Protein AF-A0A6J6EFX1-F1 (afdb_monomer_lite)

pLDDT: mean 88.36, std 8.99, range [57.75, 97.56]

Foldseek 3Di:
DLQQVLVVVVVAFGDPVLLVVLLVQQLVLCPVHDVSNVVSLVVSLVSLVVVCVVSVGDSVLSCLRRNLSSNLSSLLSRQCVLPVQLSVLLVQLLVQLQCQLCVQVVPDPDPCRSLVRSLVSLVVSLVVCQVVVRPPQYHCNSVVLSVLLSVQQVVQLVSLCVSHPHNVSSDPVSVVCSSSSGNRNVSSVVSVVVVVVVD

Sequence (199 aa):
MQTVRAWSDTGRRAAPVLGGVAAAVVPIMAIAGPIGFGVGVLVAVALLIFGAGMLRSNVVVGLRAAILPAIAAGSVVLIGRTDMGALVVLLVLVSAYEVGDYLMGSEANSLFEGPLSGIAAVLVVTFALAVYQFGPFESRAGWVFGGLVAVLAPLGAPLASALAPSAASAGPALRRLDVWFVVAPLWGLMLGNYLSQFG

Radius of gyration: 17.92 Å; chains: 1; bounding box: 38×47×45 Å

Organism: NCBI:txid449393

Secondary structure (DSSP, 8-state):
-HHHHHHHHTT----HHHHHHHHHHHHHHTTT-HHHHHHHHHHHHHHHHHHHHHTT--HHHHHHHHHHHHHHHHHHHHHHHH-HHHHHHHHHHHHHHHHHHHHHHTS-SSTTHHHHHHHHHHHHHHHHHHHHT-TT--TTHHHHHHHHHHHHGGGHHHHHHHHSSSTTT--TTGGGTHHHHHHHHHHHHHHHHHHTT--

Structure (mmCIF, N/CA/C/O backbone):
data_AF-A0A6J6EFX1-F1
#
_entry.id   AF-A0A6J6EFX1-F1
#
loop_
_atom_site.group_PDB
_atom_site.id
_atom_site.type_symbol
_atom_site.label_atom_id
_atom_site.label_alt_id
_atom_site.label_comp_id
_atom_site.label_asym_id
_atom_site.label_entity_id
_atom_site.label_seq_id
_atom_site.pdbx_PDB_ins_code
_atom_site.Cartn_x
_atom_site.Cartn_y
_atom_site.Cartn_z
_atom_site.occupancy
_atom_site.B_iso_or_equiv
_atom_site.auth_seq_id
_atom_site.auth_comp_id
_atom_site.auth_asym_id
_atom_site.auth_atom_id
_atom_site.pdbx_PDB_model_num
ATOM 1 N N . MET A 1 1 ? 3.815 -3.673 -16.576 1.00 66.06 1 MET A N 1
ATOM 2 C CA . MET A 1 1 ? 3.862 -2.654 -15.503 1.00 66.06 1 MET A CA 1
ATOM 3 C C . MET A 1 1 ? 4.326 -1.309 -16.068 1.00 66.06 1 MET A C 1
ATOM 5 O O . MET A 1 1 ? 5.243 -1.324 -16.882 1.00 66.06 1 MET A O 1
ATOM 9 N N . GLN A 1 2 ? 3.698 -0.178 -15.706 1.00 74.44 2 GLN A N 1
ATOM 10 C CA . GLN A 1 2 ? 4.023 1.146 -16.284 1.00 74.44 2 GLN A CA 1
ATOM 11 C C . GLN A 1 2 ? 5.399 1.676 -15.839 1.00 74.44 2 GLN A C 1
ATOM 13 O O . GLN A 1 2 ? 6.183 2.094 -16.682 1.00 74.44 2 GLN A O 1
ATOM 18 N N . THR A 1 3 ? 5.733 1.562 -14.550 1.00 71.06 3 THR A N 1
ATOM 19 C CA . THR A 1 3 ? 7.042 1.946 -13.977 1.00 71.06 3 THR A CA 1
ATOM 20 C C . THR A 1 3 ? 8.221 1.306 -14.712 1.00 71.06 3 THR A C 1
ATOM 22 O O . THR A 1 3 ? 9.184 1.973 -15.074 1.00 71.06 3 THR A O 1
ATOM 25 N N . VAL A 1 4 ? 8.120 0.006 -14.998 1.00 71.81 4 VAL A N 1
ATOM 26 C CA . VAL A 1 4 ? 9.150 -0.758 -15.719 1.00 71.81 4 VAL A CA 1
ATOM 27 C C . VAL A 1 4 ? 9.284 -0.308 -17.183 1.00 71.81 4 VAL A C 1
ATOM 29 O O . VAL A 1 4 ? 10.385 -0.363 -17.725 1.00 71.81 4 VAL A O 1
ATOM 32 N N . ARG A 1 5 ? 8.198 0.162 -17.823 1.00 75.06 5 ARG A N 1
ATOM 33 C CA . ARG A 1 5 ? 8.256 0.747 -19.179 1.00 75.06 5 ARG A CA 1
ATOM 34 C C . ARG A 1 5 ? 8.989 2.087 -19.170 1.00 75.06 5 ARG A C 1
ATOM 36 O O . ARG A 1 5 ? 9.951 2.214 -19.909 1.00 75.06 5 ARG A O 1
ATOM 43 N N . ALA A 1 6 ? 8.656 2.988 -18.244 1.00 78.44 6 ALA A N 1
ATOM 44 C CA . ALA A 1 6 ? 9.342 4.276 -18.107 1.00 78.44 6 ALA A CA 1
ATOM 45 C C . ALA A 1 6 ? 10.871 4.126 -17.944 1.00 78.44 6 ALA A C 1
ATOM 47 O O . ALA A 1 6 ? 11.643 4.875 -18.537 1.00 78.44 6 ALA A O 1
ATOM 48 N N . TRP A 1 7 ? 11.337 3.116 -17.198 1.00 77.44 7 TRP A N 1
ATOM 49 C CA . TRP A 1 7 ? 12.769 2.787 -17.136 1.00 77.44 7 TRP A CA 1
ATOM 50 C C . TRP A 1 7 ? 13.326 2.199 -18.443 1.00 77.44 7 TRP A C 1
ATOM 52 O O . TRP A 1 7 ? 14.476 2.484 -18.781 1.00 77.44 7 TRP A O 1
ATOM 62 N N . SER A 1 8 ? 12.537 1.419 -19.187 1.00 74.81 8 SER A N 1
ATOM 63 C CA . SER A 1 8 ? 12.907 0.934 -20.524 1.00 74.81 8 SER A CA 1
ATOM 64 C C . SER A 1 8 ? 13.131 2.075 -21.516 1.00 74.81 8 SER A C 1
ATOM 66 O O . SER A 1 8 ? 14.090 2.035 -22.285 1.00 74.81 8 SER A O 1
ATOM 68 N N . ASP A 1 9 ? 12.295 3.109 -21.450 1.00 79.94 9 ASP A N 1
ATOM 69 C CA . ASP A 1 9 ? 12.347 4.270 -22.343 1.00 79.94 9 ASP A CA 1
ATOM 70 C C . ASP A 1 9 ? 13.611 5.126 -22.097 1.00 79.94 9 ASP A C 1
ATOM 72 O O . ASP A 1 9 ? 14.108 5.787 -23.004 1.00 79.94 9 ASP A O 1
ATOM 76 N N . THR A 1 10 ? 14.227 5.021 -20.908 1.00 78.69 10 THR A N 1
ATOM 77 C CA . THR A 1 10 ? 15.566 5.584 -20.609 1.00 78.69 10 THR A CA 1
ATOM 78 C C . THR A 1 10 ? 16.746 4.733 -21.113 1.00 78.69 10 THR A C 1
ATOM 80 O O . THR A 1 10 ? 17.886 4.928 -20.692 1.00 78.69 10 THR A O 1
ATOM 83 N N . GLY A 1 11 ? 16.497 3.744 -21.979 1.00 75.44 11 GLY A N 1
ATOM 84 C CA . GLY A 1 11 ? 17.524 2.875 -22.566 1.00 75.44 11 GLY A CA 1
ATOM 85 C C . GLY A 1 11 ? 18.010 1.732 -21.663 1.00 75.44 11 GLY A C 1
ATOM 86 O O . GLY A 1 11 ? 18.898 0.970 -22.054 1.00 75.44 11 GLY A O 1
ATOM 87 N N . ARG A 1 12 ? 17.441 1.555 -20.461 1.00 79.06 12 ARG A N 1
ATOM 88 C CA . ARG A 1 12 ? 17.769 0.408 -19.597 1.00 79.06 12 ARG A CA 1
ATOM 89 C C . ARG A 1 12 ? 16.981 -0.821 -20.033 1.00 79.06 12 ARG A C 1
ATOM 91 O O . ARG A 1 12 ? 15.760 -0.786 -20.068 1.00 79.06 12 ARG A O 1
ATOM 98 N N . ARG A 1 13 ? 17.648 -1.957 -20.262 1.00 76.75 13 ARG A N 1
ATOM 99 C CA . ARG A 1 13 ? 16.947 -3.230 -20.516 1.00 76.75 13 ARG A CA 1
ATOM 100 C C . ARG A 1 13 ? 16.057 -3.583 -19.326 1.00 76.75 13 ARG A C 1
ATOM 102 O O . ARG A 1 13 ? 16.569 -3.863 -18.245 1.00 76.75 13 ARG A O 1
ATOM 109 N N . ALA A 1 14 ? 14.748 -3.581 -19.529 1.00 75.94 14 ALA A N 1
ATOM 110 C CA . ALA A 1 14 ? 13.756 -3.878 -18.508 1.00 75.94 14 ALA A CA 1
ATOM 111 C C . ALA A 1 14 ? 12.672 -4.786 -19.104 1.00 75.94 14 ALA A C 1
ATOM 113 O O . ALA A 1 14 ? 12.340 -4.653 -20.279 1.00 75.94 14 ALA A O 1
ATOM 114 N N . ALA A 1 15 ? 12.117 -5.707 -18.313 1.00 84.12 15 ALA A N 1
ATOM 115 C CA . ALA A 1 15 ? 11.078 -6.645 -18.748 1.00 84.12 15 ALA A CA 1
ATOM 116 C C . ALA A 1 15 ? 9.717 -6.302 -18.095 1.00 84.12 15 ALA A C 1
ATOM 118 O O . ALA A 1 15 ? 9.442 -6.751 -16.977 1.00 84.12 15 ALA A O 1
ATOM 119 N N . PRO A 1 16 ? 8.823 -5.528 -18.754 1.00 83.12 16 PRO A N 1
ATOM 120 C CA . PRO A 1 16 ? 7.598 -5.021 -18.123 1.00 83.12 16 PRO A CA 1
ATOM 121 C C . PRO A 1 16 ? 6.555 -6.085 -17.784 1.00 83.12 16 PRO A C 1
ATOM 123 O O . PRO A 1 16 ? 5.652 -5.801 -16.990 1.00 83.12 16 PRO A O 1
ATOM 126 N N . VAL A 1 17 ? 6.658 -7.266 -18.404 1.00 87.38 17 VAL A N 1
ATOM 127 C CA . VAL A 1 17 ? 5.845 -8.451 -18.097 1.00 87.38 17 VAL A CA 1
ATOM 128 C C . VAL A 1 17 ? 6.347 -9.102 -16.812 1.00 87.38 17 VAL A C 1
ATOM 130 O O . VAL A 1 17 ? 5.558 -9.254 -15.888 1.00 87.38 17 VAL A O 1
ATOM 133 N N . LEU A 1 18 ? 7.655 -9.374 -16.697 1.00 88.38 18 LEU A N 1
ATOM 134 C CA . LEU A 1 18 ? 8.257 -9.960 -15.493 1.00 88.38 18 LEU A CA 1
ATOM 135 C C . LEU A 1 18 ? 7.963 -9.121 -14.242 1.00 88.38 18 LEU A C 1
ATOM 137 O O . LEU A 1 18 ? 7.518 -9.661 -13.235 1.00 88.38 18 LEU A O 1
ATOM 141 N N . GLY A 1 19 ? 8.132 -7.796 -14.327 1.00 86.81 19 GLY A N 1
ATOM 142 C CA . GLY A 1 19 ? 7.784 -6.895 -13.223 1.00 86.81 19 GLY A CA 1
ATOM 143 C C . GLY A 1 19 ? 6.290 -6.888 -12.883 1.00 86.81 19 GLY A C 1
ATOM 144 O O . GLY A 1 19 ? 5.933 -6.766 -11.719 1.00 86.81 19 GLY A O 1
ATOM 145 N N . GLY A 1 20 ? 5.411 -7.078 -13.875 1.00 87.38 20 GLY A N 1
ATOM 146 C CA . GLY A 1 20 ? 3.970 -7.223 -13.644 1.00 87.38 20 GLY A CA 1
ATOM 147 C C . GLY A 1 20 ? 3.606 -8.539 -12.954 1.00 87.38 20 GLY A C 1
ATOM 148 O O . GLY A 1 20 ? 2.825 -8.526 -12.010 1.00 87.38 20 GLY A O 1
ATOM 149 N N . VAL A 1 21 ? 4.205 -9.656 -13.380 1.00 91.56 21 VAL A N 1
ATOM 150 C CA . VAL A 1 21 ? 4.009 -10.976 -12.758 1.00 91.56 21 VAL A CA 1
ATOM 151 C C . VAL A 1 21 ? 4.524 -10.970 -11.319 1.00 91.56 21 VAL A C 1
ATOM 153 O O . VAL A 1 21 ? 3.783 -11.334 -10.412 1.00 91.56 21 VAL A O 1
ATOM 156 N N . ALA A 1 22 ? 5.745 -10.482 -11.085 1.00 90.69 22 ALA A N 1
ATOM 157 C CA . ALA A 1 22 ? 6.305 -10.366 -9.741 1.00 90.69 22 ALA A CA 1
ATOM 158 C C . ALA A 1 22 ? 5.444 -9.474 -8.828 1.00 90.69 22 ALA A C 1
ATOM 160 O O . ALA A 1 22 ? 5.212 -9.828 -7.674 1.00 90.69 22 ALA A O 1
ATOM 161 N N . ALA A 1 23 ? 4.908 -8.363 -9.351 1.00 90.88 23 ALA A N 1
ATOM 162 C CA . ALA A 1 23 ? 4.009 -7.498 -8.592 1.00 90.88 23 ALA A CA 1
ATOM 163 C C . ALA A 1 23 ? 2.647 -8.141 -8.273 1.00 90.88 23 ALA A C 1
ATOM 165 O O . ALA A 1 23 ? 2.081 -7.852 -7.224 1.00 90.88 23 ALA A O 1
ATOM 166 N N . ALA A 1 24 ? 2.132 -9.019 -9.140 1.00 92.88 24 ALA A N 1
ATOM 167 C CA . ALA A 1 24 ? 0.857 -9.710 -8.939 1.00 92.88 24 ALA A CA 1
ATOM 168 C C . ALA A 1 24 ? 0.953 -10.920 -7.991 1.00 92.88 24 ALA A C 1
ATOM 170 O O . ALA A 1 24 ? -0.015 -11.229 -7.299 1.00 92.88 24 ALA A O 1
ATOM 171 N N . VAL A 1 25 ? 2.106 -11.596 -7.920 1.00 96.00 25 VAL A N 1
ATOM 172 C CA . VAL A 1 25 ? 2.292 -12.769 -7.044 1.00 96.00 25 VAL A CA 1
ATOM 173 C C . VAL A 1 25 ? 2.081 -12.424 -5.569 1.00 96.00 25 VAL A C 1
ATOM 175 O O . VAL A 1 25 ? 1.455 -13.206 -4.861 1.00 96.00 25 VAL A O 1
ATOM 178 N N . VAL A 1 26 ? 2.543 -11.261 -5.099 1.00 96.56 26 VAL A N 1
ATOM 179 C CA . VAL A 1 26 ? 2.426 -10.875 -3.679 1.00 96.56 26 VAL A CA 1
ATOM 180 C C . VAL A 1 26 ? 0.965 -10.757 -3.206 1.00 96.56 26 VAL A C 1
ATOM 182 O O . VAL A 1 26 ? 0.629 -11.449 -2.249 1.00 96.56 26 VAL A O 1
ATOM 185 N N . PRO A 1 27 ? 0.061 -9.979 -3.842 1.00 95.81 27 PRO A N 1
ATOM 186 C CA . PRO A 1 27 ? -1.349 -9.933 -3.441 1.00 95.81 27 PRO A CA 1
ATOM 187 C C . PRO A 1 27 ? -2.101 -11.252 -3.653 1.00 95.81 27 PRO A C 1
ATOM 189 O O . PRO A 1 27 ? -2.970 -11.570 -2.847 1.00 95.81 27 PRO A O 1
ATOM 192 N N . ILE A 1 28 ? -1.756 -12.055 -4.667 1.00 96.88 28 ILE A N 1
ATOM 193 C CA . ILE A 1 28 ? -2.346 -13.396 -4.838 1.00 96.88 28 ILE A CA 1
ATOM 194 C C . ILE A 1 28 ? -1.952 -14.304 -3.666 1.00 96.88 28 ILE A C 1
ATOM 196 O O . ILE A 1 28 ? -2.803 -14.968 -3.085 1.00 96.88 28 ILE A O 1
ATOM 200 N N . MET A 1 29 ? -0.676 -14.300 -3.277 1.00 96.81 29 MET A N 1
ATOM 201 C CA . MET A 1 29 ? -0.177 -15.081 -2.144 1.00 96.81 29 MET A CA 1
ATOM 202 C C . MET A 1 29 ? -0.550 -14.477 -0.783 1.00 96.81 29 MET A C 1
ATOM 204 O O . MET A 1 29 ? -0.448 -15.172 0.216 1.00 96.81 29 MET A O 1
ATOM 208 N N . ALA A 1 30 ? -1.005 -13.222 -0.713 1.00 96.06 30 ALA A N 1
ATOM 209 C CA . ALA A 1 30 ? -1.574 -12.626 0.500 1.00 96.06 30 ALA A CA 1
ATOM 210 C C . ALA A 1 30 ? -2.982 -13.169 0.825 1.00 96.06 30 ALA A C 1
ATOM 212 O O . ALA A 1 30 ? -3.495 -12.952 1.924 1.00 96.06 30 ALA A O 1
ATOM 213 N N . ILE A 1 31 ? -3.582 -13.941 -0.092 1.00 95.69 31 ILE A N 1
ATOM 214 C CA . ILE A 1 31 ? -4.641 -14.914 0.207 1.00 95.69 31 ILE A CA 1
ATOM 215 C C . ILE A 1 31 ? -4.055 -16.019 1.119 1.00 95.69 31 ILE A C 1
ATOM 217 O O . ILE A 1 31 ? -2.848 -16.165 1.250 1.00 95.69 31 ILE A O 1
ATOM 221 N N . ALA A 1 32 ? -4.893 -16.769 1.837 1.00 95.06 32 ALA A N 1
ATOM 222 C CA . ALA A 1 32 ? -4.517 -17.602 2.992 1.00 95.06 32 ALA A CA 1
ATOM 223 C C . ALA A 1 32 ? -3.997 -16.804 4.213 1.00 95.06 32 ALA A C 1
ATOM 225 O O . ALA A 1 32 ? -4.585 -16.954 5.284 1.00 95.06 32 ALA A O 1
ATOM 226 N N . GLY A 1 33 ? -3.025 -15.889 4.091 1.00 93.06 33 GLY A N 1
ATOM 227 C CA . GLY A 1 33 ? -2.658 -14.991 5.200 1.00 93.06 33 GLY A CA 1
ATOM 228 C C . GLY A 1 33 ? -1.196 -14.517 5.253 1.00 93.06 33 GLY A C 1
ATOM 229 O O . GLY A 1 33 ? -0.511 -14.515 4.230 1.00 93.06 33 GLY A O 1
ATOM 230 N N . PRO A 1 34 ? -0.692 -14.123 6.446 1.00 93.94 34 PRO A N 1
ATOM 231 C CA . PRO A 1 34 ? 0.611 -13.463 6.607 1.00 93.94 34 PRO A CA 1
ATOM 232 C C . PRO A 1 34 ? 1.810 -14.275 6.100 1.00 93.94 34 PRO A C 1
ATOM 234 O O . PRO A 1 34 ? 2.719 -13.719 5.485 1.00 93.94 34 PRO A O 1
ATOM 237 N N . ILE A 1 35 ? 1.800 -15.598 6.312 1.00 95.19 35 ILE A N 1
ATOM 238 C CA . ILE A 1 35 ? 2.844 -16.501 5.799 1.00 95.19 35 ILE A CA 1
ATOM 239 C C . ILE A 1 35 ? 2.847 -16.475 4.267 1.00 95.19 35 ILE A C 1
ATOM 241 O O . ILE A 1 35 ? 3.905 -16.344 3.657 1.00 95.19 35 ILE A O 1
ATOM 245 N N . GLY A 1 36 ? 1.664 -16.535 3.651 1.00 95.56 36 GLY A N 1
ATOM 246 C CA . GLY A 1 36 ? 1.503 -16.440 2.204 1.00 95.56 36 GLY A CA 1
ATOM 247 C C . GLY A 1 36 ? 2.029 -15.112 1.656 1.00 95.56 36 GLY A C 1
ATOM 248 O O . GLY A 1 36 ? 2.830 -15.123 0.727 1.00 95.56 36 GLY A O 1
ATOM 249 N N . PHE A 1 37 ? 1.693 -13.980 2.284 1.00 95.31 37 PHE A N 1
ATOM 250 C CA . PHE A 1 37 ? 2.252 -12.668 1.932 1.00 95.31 37 PHE A CA 1
ATOM 251 C C . PHE A 1 37 ? 3.794 -12.672 1.966 1.00 95.31 37 PHE A C 1
ATOM 253 O O . PHE A 1 37 ? 4.432 -12.272 0.990 1.00 95.31 37 PHE A O 1
ATOM 260 N N . GLY A 1 38 ? 4.400 -13.199 3.038 1.00 94.75 38 GLY A N 1
ATOM 261 C CA . GLY A 1 38 ? 5.858 -13.318 3.166 1.00 94.75 38 GLY A CA 1
ATOM 262 C C . GLY A 1 38 ? 6.495 -14.199 2.083 1.00 94.75 38 GLY A C 1
ATOM 263 O O . GLY A 1 38 ? 7.455 -13.781 1.430 1.00 94.75 38 GLY A O 1
ATOM 264 N N . VAL A 1 39 ? 5.930 -15.384 1.823 1.00 96.69 39 VAL A N 1
ATOM 265 C CA . VAL A 1 39 ? 6.369 -16.264 0.723 1.00 96.69 39 VAL A CA 1
ATOM 266 C C . VAL A 1 39 ? 6.190 -15.580 -0.635 1.00 96.69 39 VAL A C 1
ATOM 268 O O . VAL A 1 39 ? 7.081 -15.657 -1.477 1.00 96.69 39 VAL A O 1
ATOM 271 N N . GLY A 1 40 ? 5.091 -14.855 -0.843 1.00 95.81 40 GLY A N 1
ATOM 272 C CA . GLY A 1 40 ? 4.823 -14.085 -2.054 1.00 95.81 40 GLY A CA 1
ATOM 273 C C . GLY A 1 40 ? 5.908 -13.052 -2.345 1.00 95.81 40 GLY A C 1
ATOM 274 O O . GLY A 1 40 ? 6.376 -12.973 -3.481 1.00 95.81 40 GLY A O 1
ATOM 275 N N . VAL A 1 41 ? 6.363 -12.309 -1.328 1.00 95.88 41 VAL A N 1
ATOM 276 C CA . VAL A 1 41 ? 7.483 -11.359 -1.460 1.00 95.88 41 VAL A CA 1
ATOM 277 C C . VAL A 1 41 ? 8.777 -12.082 -1.846 1.00 95.88 41 VAL A C 1
ATOM 279 O O . VAL A 1 41 ? 9.458 -11.646 -2.776 1.00 95.88 41 VAL A O 1
ATOM 282 N N . LEU A 1 42 ? 9.100 -13.211 -1.204 1.00 96.56 42 LEU A N 1
ATOM 283 C CA . LEU A 1 42 ? 10.288 -14.006 -1.546 1.00 96.56 42 LEU A CA 1
ATOM 284 C C . LEU A 1 42 ? 10.234 -14.537 -2.988 1.00 96.56 42 LEU A C 1
ATOM 286 O O . LEU A 1 42 ? 11.222 -14.434 -3.717 1.00 96.56 42 LEU A O 1
ATOM 290 N N . VAL A 1 43 ? 9.078 -15.041 -3.432 1.00 96.12 43 VAL A N 1
ATOM 291 C CA . VAL A 1 43 ? 8.868 -15.504 -4.813 1.00 96.12 43 VAL A CA 1
ATOM 292 C C . VAL A 1 43 ? 8.969 -14.341 -5.802 1.00 96.12 43 VAL A C 1
ATOM 294 O O . VAL A 1 43 ? 9.620 -14.485 -6.833 1.00 96.12 43 VAL A O 1
ATOM 297 N N . ALA A 1 44 ? 8.404 -13.169 -5.498 1.00 94.69 44 ALA A N 1
ATOM 298 C CA . ALA A 1 44 ? 8.519 -11.983 -6.347 1.00 94.69 44 ALA A CA 1
ATOM 299 C C . ALA A 1 44 ? 9.981 -11.525 -6.511 1.00 94.69 44 ALA A C 1
ATOM 301 O O . ALA A 1 44 ? 10.418 -11.252 -7.631 1.00 94.69 44 ALA A O 1
ATOM 302 N N . VAL A 1 45 ? 10.760 -11.504 -5.423 1.00 95.12 45 VAL A N 1
ATOM 303 C CA . VAL A 1 45 ? 12.203 -11.211 -5.457 1.00 95.12 45 VAL A CA 1
ATOM 304 C C . VAL A 1 45 ? 12.958 -12.263 -6.277 1.00 95.12 45 VAL A C 1
ATOM 306 O O . VAL A 1 45 ? 13.739 -11.900 -7.156 1.00 95.12 45 VAL A O 1
ATOM 309 N N . ALA A 1 46 ? 12.693 -13.555 -6.060 1.00 94.62 46 ALA A N 1
ATOM 310 C CA . ALA A 1 46 ? 13.322 -14.639 -6.814 1.00 94.62 46 ALA A CA 1
ATOM 311 C C . ALA A 1 46 ? 13.015 -14.550 -8.321 1.00 94.62 46 ALA A C 1
ATOM 313 O O . ALA A 1 46 ? 13.935 -14.604 -9.138 1.00 94.62 46 ALA A O 1
ATOM 314 N N . LEU A 1 47 ? 11.751 -14.330 -8.701 1.00 93.06 47 LEU A N 1
ATOM 315 C CA . LEU A 1 47 ? 11.339 -14.120 -10.093 1.00 93.06 47 LEU A CA 1
ATOM 316 C C . LEU A 1 47 ? 12.082 -12.939 -10.731 1.00 93.06 47 LEU A C 1
ATOM 318 O O . LEU A 1 47 ? 12.539 -13.046 -11.868 1.00 93.06 47 LEU A O 1
ATOM 322 N N . LEU A 1 48 ? 12.246 -11.829 -10.006 1.00 92.19 48 LEU A N 1
ATOM 323 C CA . LEU A 1 48 ? 12.963 -10.653 -10.503 1.00 92.19 48 LEU A CA 1
ATOM 324 C C . LEU A 1 48 ? 14.472 -10.881 -10.640 1.00 92.19 48 LEU A C 1
ATOM 326 O O . LEU A 1 48 ? 15.064 -10.329 -11.561 1.00 92.19 48 LEU A O 1
ATOM 330 N N . ILE A 1 49 ? 15.095 -11.695 -9.784 1.00 93.06 49 ILE A N 1
ATOM 331 C CA . ILE A 1 49 ? 16.525 -12.030 -9.875 1.00 93.06 49 ILE A CA 1
ATOM 332 C C . ILE A 1 49 ? 16.771 -13.046 -11.002 1.00 93.06 49 ILE A C 1
ATOM 334 O O . ILE A 1 49 ? 17.482 -12.748 -11.964 1.00 93.06 49 ILE A O 1
ATOM 338 N N . PHE A 1 50 ? 16.154 -14.229 -10.929 1.00 92.81 50 PHE A N 1
ATOM 339 C CA . PHE A 1 50 ? 16.387 -15.316 -11.888 1.00 92.81 50 PHE A CA 1
ATOM 340 C C . PHE A 1 50 ? 15.814 -14.998 -13.275 1.00 92.81 50 PHE A C 1
ATOM 342 O O . PHE A 1 50 ? 16.492 -15.181 -14.290 1.00 92.81 50 PHE A O 1
ATOM 349 N N . GLY A 1 51 ? 14.598 -14.447 -13.332 1.00 87.75 51 GLY A N 1
ATOM 350 C CA . GLY A 1 51 ? 13.951 -14.058 -14.584 1.00 87.75 51 GLY A CA 1
ATOM 351 C C . GLY A 1 51 ? 14.685 -12.927 -15.303 1.00 87.75 51 GLY A C 1
ATOM 352 O O . GLY A 1 51 ? 14.738 -12.917 -16.531 1.00 87.75 51 GLY A O 1
ATOM 353 N N . ALA A 1 52 ? 15.321 -12.003 -14.575 1.00 87.62 52 ALA A N 1
ATOM 354 C CA . ALA A 1 52 ? 16.141 -10.971 -15.201 1.00 87.62 52 ALA A CA 1
ATOM 355 C C . ALA A 1 52 ? 17.453 -11.526 -15.774 1.00 87.62 52 ALA A C 1
ATOM 357 O O . ALA A 1 52 ? 17.855 -11.086 -16.849 1.00 87.62 52 ALA A O 1
ATOM 358 N N . GLY A 1 53 ? 18.069 -12.524 -15.129 1.00 85.88 53 GLY A N 1
ATOM 359 C CA . GLY A 1 53 ? 19.198 -13.264 -15.703 1.00 85.88 53 GLY A CA 1
ATOM 360 C C . GLY A 1 53 ? 18.824 -13.950 -17.022 1.00 85.88 53 GLY A C 1
ATOM 361 O O . GLY A 1 53 ? 19.489 -13.747 -18.038 1.00 85.88 53 GLY A O 1
ATOM 362 N N . MET A 1 54 ? 17.702 -14.679 -17.035 1.00 88.19 54 MET A N 1
ATOM 363 C CA . MET A 1 54 ? 17.194 -15.376 -18.224 1.00 88.19 54 MET A CA 1
ATOM 364 C C . MET A 1 54 ? 16.817 -14.414 -19.366 1.00 88.19 54 MET A C 1
ATOM 366 O O . MET A 1 54 ? 17.174 -14.647 -20.518 1.00 88.19 54 MET A O 1
ATOM 370 N N . LEU A 1 55 ? 16.141 -13.303 -19.052 1.00 87.31 55 LEU A N 1
ATOM 371 C CA . LEU A 1 55 ? 15.688 -12.303 -20.031 1.00 87.31 55 LEU A CA 1
ATOM 372 C C . LEU A 1 55 ? 16.734 -11.215 -20.345 1.00 87.31 55 LEU A C 1
ATOM 374 O O . LEU A 1 55 ? 16.431 -10.275 -21.080 1.00 87.31 55 LEU A O 1
ATOM 378 N N . ARG A 1 56 ? 17.949 -11.297 -19.778 1.00 84.50 56 ARG A N 1
ATOM 379 C CA . ARG A 1 56 ? 19.008 -10.265 -19.870 1.00 84.50 56 ARG A CA 1
ATOM 380 C C . ARG A 1 56 ? 18.509 -8.848 -19.517 1.00 84.50 56 ARG A C 1
ATOM 382 O O . ARG A 1 56 ? 18.928 -7.851 -20.116 1.00 84.50 56 ARG A O 1
ATOM 389 N N . SER A 1 57 ? 17.601 -8.778 -18.545 1.00 84.81 57 SER A N 1
ATOM 390 C CA . SER A 1 57 ? 16.988 -7.562 -18.001 1.00 84.81 57 SER A CA 1
ATOM 391 C C . SER A 1 57 ? 17.792 -7.035 -16.808 1.00 84.81 57 SER A C 1
ATOM 393 O O . SER A 1 57 ? 18.506 -7.771 -16.133 1.00 84.81 57 SER A O 1
ATOM 395 N N . ASN A 1 58 ? 17.658 -5.748 -16.503 1.00 87.56 58 ASN A N 1
ATOM 396 C CA . ASN A 1 58 ? 18.279 -5.128 -15.342 1.00 87.56 58 ASN A CA 1
ATOM 397 C C . ASN A 1 58 ? 17.492 -5.477 -14.061 1.00 87.56 58 ASN A C 1
ATOM 399 O O . ASN A 1 58 ? 16.374 -4.997 -13.858 1.00 87.56 58 ASN A O 1
ATOM 403 N N . VAL A 1 59 ? 18.095 -6.303 -13.196 1.00 87.50 59 VAL A N 1
ATOM 404 C CA . VAL A 1 59 ? 17.528 -6.739 -11.902 1.00 87.50 59 VAL A CA 1
ATOM 405 C C . VAL A 1 59 ? 17.145 -5.542 -11.024 1.00 87.50 59 VAL A C 1
ATOM 407 O O . VAL A 1 59 ? 16.057 -5.512 -10.458 1.00 87.50 59 VAL A O 1
ATOM 410 N N . VAL A 1 60 ? 18.013 -4.526 -10.937 1.00 87.31 60 VAL A N 1
ATOM 411 C CA . VAL A 1 60 ? 17.832 -3.358 -10.054 1.00 87.31 60 VAL A CA 1
ATOM 412 C C . VAL A 1 60 ? 16.622 -2.525 -10.475 1.00 87.31 60 VAL A C 1
ATOM 414 O O . VAL A 1 60 ? 15.859 -2.078 -9.622 1.00 87.31 60 VAL A O 1
ATOM 417 N N . VAL A 1 61 ? 16.414 -2.348 -11.784 1.00 84.31 61 VAL A N 1
ATOM 418 C CA . VAL A 1 61 ? 15.205 -1.705 -12.325 1.00 84.31 61 VAL A CA 1
ATOM 419 C C . VAL A 1 61 ? 13.963 -2.522 -11.976 1.00 84.31 61 VAL A C 1
ATOM 421 O O . VAL A 1 61 ? 12.988 -1.953 -11.493 1.00 84.31 61 VAL A O 1
ATOM 424 N N . GLY A 1 62 ? 14.007 -3.844 -12.173 1.00 85.06 62 GLY A N 1
ATOM 425 C CA . GLY A 1 62 ? 12.901 -4.742 -11.834 1.00 85.06 62 GLY A CA 1
ATOM 426 C C . GLY A 1 62 ? 12.508 -4.660 -10.357 1.00 85.06 62 GLY A C 1
ATOM 427 O O . GLY A 1 62 ? 11.345 -4.412 -10.053 1.00 85.06 62 GLY A O 1
ATOM 428 N N . LEU A 1 63 ? 13.479 -4.792 -9.448 1.00 86.75 63 LEU A N 1
ATOM 429 C CA . LEU A 1 63 ? 13.261 -4.710 -8.002 1.00 86.75 63 LEU A CA 1
ATOM 430 C C . LEU A 1 63 ? 12.679 -3.353 -7.582 1.00 86.75 63 LEU A C 1
ATOM 432 O O . LEU A 1 63 ? 11.630 -3.323 -6.941 1.00 86.75 63 LEU A O 1
ATOM 436 N N . ARG A 1 64 ? 13.298 -2.234 -7.990 1.00 84.94 64 ARG A N 1
ATOM 437 C CA . ARG A 1 64 ? 12.818 -0.880 -7.643 1.00 84.94 64 ARG A CA 1
ATOM 438 C C . ARG A 1 64 ? 11.402 -0.614 -8.150 1.00 84.94 64 ARG A C 1
ATOM 440 O O . ARG A 1 64 ? 10.588 -0.051 -7.430 1.00 84.94 64 ARG A O 1
ATOM 447 N N . ALA A 1 65 ? 11.109 -1.013 -9.385 1.00 82.38 65 ALA A N 1
ATOM 448 C CA . ALA A 1 65 ? 9.848 -0.690 -10.042 1.00 82.38 65 ALA A CA 1
ATOM 449 C C . ALA A 1 65 ? 8.678 -1.607 -9.645 1.00 82.38 65 ALA A C 1
ATOM 451 O O . ALA A 1 65 ? 7.533 -1.203 -9.857 1.00 82.38 65 ALA A O 1
ATOM 452 N N . ALA A 1 66 ? 8.951 -2.814 -9.125 1.00 87.62 66 ALA A N 1
ATOM 453 C CA . ALA A 1 66 ? 7.937 -3.833 -8.838 1.00 87.62 66 ALA A CA 1
ATOM 454 C C . ALA A 1 66 ? 7.699 -4.109 -7.344 1.00 87.62 66 ALA A C 1
ATOM 456 O O . ALA A 1 66 ? 6.545 -4.286 -6.964 1.00 87.62 66 ALA A O 1
ATOM 457 N N . ILE A 1 67 ? 8.736 -4.137 -6.495 1.00 89.94 67 ILE A N 1
ATOM 458 C CA . ILE A 1 67 ? 8.611 -4.652 -5.115 1.00 89.94 67 ILE A CA 1
ATOM 459 C C . ILE A 1 67 ? 7.711 -3.783 -4.230 1.00 89.94 67 ILE A C 1
ATOM 461 O O . ILE A 1 67 ? 6.841 -4.324 -3.556 1.00 89.94 67 ILE A O 1
ATOM 465 N N . LEU A 1 68 ? 7.865 -2.456 -4.247 1.00 89.06 68 LEU A N 1
ATOM 466 C CA . LEU A 1 68 ? 7.036 -1.561 -3.424 1.00 89.06 68 LEU A CA 1
ATOM 467 C C . LEU A 1 68 ? 5.539 -1.626 -3.792 1.00 89.06 68 LEU A C 1
ATOM 469 O O . LEU A 1 68 ? 4.733 -1.859 -2.891 1.00 89.06 68 LEU A O 1
ATOM 473 N N . PRO A 1 69 ? 5.146 -1.558 -5.081 1.00 89.88 69 PRO A N 1
ATOM 474 C CA . PRO A 1 69 ? 3.768 -1.831 -5.490 1.00 89.88 69 PRO A CA 1
ATOM 475 C C . PRO A 1 69 ? 3.262 -3.231 -5.109 1.00 89.88 69 PRO A C 1
ATOM 477 O O . PRO A 1 69 ? 2.097 -3.372 -4.747 1.00 89.88 69 PRO A O 1
ATOM 480 N N . ALA A 1 70 ? 4.118 -4.259 -5.166 1.00 92.69 70 ALA A N 1
ATOM 481 C CA . ALA A 1 70 ? 3.756 -5.626 -4.788 1.00 92.69 70 ALA A CA 1
ATOM 482 C C . ALA A 1 70 ? 3.439 -5.742 -3.289 1.00 92.69 70 ALA A C 1
ATOM 484 O O . ALA A 1 70 ? 2.412 -6.303 -2.909 1.00 92.69 70 ALA A O 1
ATOM 485 N N . ILE A 1 71 ? 4.312 -5.174 -2.451 1.00 94.44 71 ILE A N 1
ATOM 486 C CA . ILE A 1 71 ? 4.151 -5.102 -0.996 1.00 94.44 71 ILE A CA 1
ATOM 487 C C . ILE A 1 71 ? 2.867 -4.343 -0.664 1.00 94.44 71 ILE A C 1
ATOM 489 O O . ILE A 1 71 ? 2.025 -4.889 0.036 1.00 94.44 71 ILE A O 1
ATOM 493 N N . ALA A 1 72 ? 2.665 -3.149 -1.228 1.00 94.12 72 ALA A N 1
ATOM 494 C CA . ALA A 1 72 ? 1.477 -2.334 -0.982 1.00 94.12 72 ALA A CA 1
ATOM 495 C C . ALA A 1 72 ? 0.171 -3.063 -1.336 1.00 94.12 72 ALA A C 1
ATOM 497 O O . ALA A 1 72 ? -0.731 -3.154 -0.505 1.00 94.12 72 ALA A O 1
ATOM 498 N N . ALA A 1 73 ? 0.092 -3.650 -2.536 1.00 94.38 73 ALA A N 1
ATOM 499 C CA . ALA A 1 73 ? -1.073 -4.422 -2.962 1.00 94.38 73 ALA A CA 1
ATOM 500 C C . ALA A 1 73 ? -1.312 -5.646 -2.061 1.00 94.38 73 ALA A C 1
ATOM 502 O O . ALA A 1 73 ? -2.450 -5.929 -1.687 1.00 94.38 73 ALA A O 1
ATOM 503 N N . GLY A 1 74 ? -0.248 -6.354 -1.668 1.00 95.94 74 GLY A N 1
ATOM 504 C CA . GLY A 1 74 ? -0.345 -7.471 -0.731 1.00 95.94 74 GLY A CA 1
ATOM 505 C C . GLY A 1 74 ? -0.779 -7.052 0.672 1.00 95.94 74 GLY A C 1
ATOM 506 O O . GLY A 1 74 ? -1.575 -7.756 1.287 1.00 95.94 74 GLY A O 1
ATOM 507 N N . SER A 1 75 ? -0.336 -5.891 1.158 1.00 96.69 75 SER A N 1
ATOM 508 C CA . SER A 1 75 ? -0.780 -5.329 2.434 1.00 96.69 75 SER A CA 1
ATOM 509 C C . SER A 1 75 ? -2.264 -4.972 2.405 1.00 96.69 75 SER A C 1
ATOM 511 O O . SER A 1 75 ? -2.962 -5.297 3.356 1.00 96.69 75 SER A O 1
ATOM 513 N N . VAL A 1 76 ? -2.781 -4.403 1.310 1.00 96.88 76 VAL A N 1
ATOM 514 C CA . VAL A 1 76 ? -4.224 -4.140 1.136 1.00 96.88 76 VAL A CA 1
ATOM 515 C C . VAL A 1 76 ? -5.046 -5.435 1.208 1.00 96.88 76 VAL A C 1
ATOM 517 O O . VAL A 1 76 ? -6.030 -5.494 1.947 1.00 96.88 76 VAL A O 1
ATOM 520 N N . VAL A 1 77 ? -4.620 -6.495 0.508 1.00 96.81 77 VAL A N 1
ATOM 521 C CA . VAL A 1 77 ? -5.273 -7.819 0.584 1.00 96.81 77 VAL A CA 1
ATOM 522 C C . VAL A 1 77 ? -5.200 -8.396 1.999 1.00 96.81 77 VAL A C 1
ATOM 524 O O . VAL A 1 77 ? -6.188 -8.940 2.492 1.00 96.81 77 VAL A O 1
ATOM 527 N N . LEU A 1 78 ? -4.053 -8.265 2.670 1.00 95.94 78 LEU A N 1
ATOM 528 C CA . LEU A 1 78 ? -3.867 -8.773 4.026 1.00 95.94 78 LEU A CA 1
ATOM 529 C C . LEU A 1 78 ? -4.737 -8.022 5.044 1.00 95.94 78 LEU A C 1
ATOM 531 O O . LEU A 1 78 ? -5.348 -8.667 5.888 1.00 95.94 78 LEU A O 1
ATOM 535 N N . ILE A 1 79 ? -4.860 -6.694 4.934 1.00 96.56 79 ILE A N 1
ATOM 536 C CA . ILE A 1 79 ? -5.761 -5.888 5.772 1.00 96.56 79 ILE A CA 1
ATOM 537 C C . ILE A 1 79 ? -7.201 -6.363 5.587 1.00 96.56 79 ILE A C 1
ATOM 539 O O . ILE A 1 79 ? -7.830 -6.722 6.572 1.00 96.56 79 ILE A O 1
ATOM 543 N N . GLY A 1 80 ? -7.694 -6.470 4.346 1.00 95.81 80 GLY A N 1
ATOM 544 C CA . GLY A 1 80 ? -9.0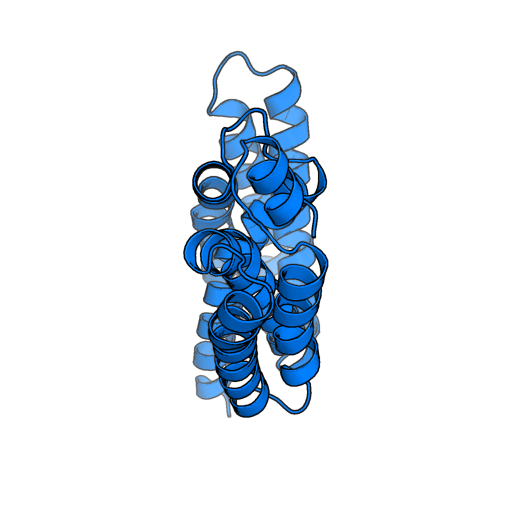67 -6.922 4.075 1.00 95.81 80 GLY A CA 1
ATOM 545 C C . GLY A 1 80 ? -9.376 -8.359 4.513 1.00 95.81 80 GLY A C 1
ATOM 546 O O . GLY A 1 80 ? -10.541 -8.694 4.716 1.00 95.81 80 GLY A O 1
ATOM 547 N N . ARG A 1 81 ? -8.354 -9.212 4.673 1.00 94.81 81 ARG A N 1
ATOM 548 C CA . ARG A 1 81 ? -8.486 -10.549 5.281 1.00 94.81 81 ARG A CA 1
ATOM 549 C C . ARG A 1 81 ? -8.478 -10.528 6.805 1.00 94.81 81 ARG A C 1
ATOM 551 O O . ARG A 1 81 ? -9.086 -11.408 7.403 1.00 94.81 81 ARG A O 1
ATOM 558 N N . THR A 1 82 ? -7.742 -9.595 7.401 1.00 93.31 82 THR A N 1
ATOM 559 C CA . THR A 1 82 ? -7.632 -9.431 8.853 1.00 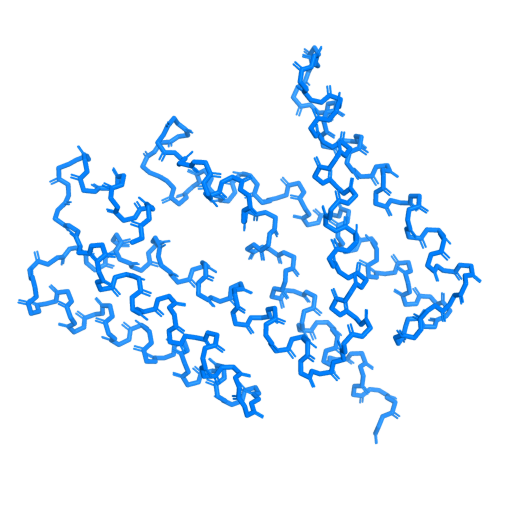93.31 82 THR A CA 1
ATOM 560 C C . THR A 1 82 ? -8.886 -8.762 9.409 1.00 93.31 82 THR A C 1
ATOM 562 O O . THR A 1 82 ? -9.494 -9.297 10.326 1.00 93.31 82 THR A O 1
ATOM 565 N N . ASP A 1 83 ? -9.295 -7.631 8.828 1.00 94.00 83 ASP A N 1
ATOM 566 C CA . ASP A 1 83 ? -10.547 -6.948 9.141 1.00 94.00 83 ASP A CA 1
ATOM 567 C C . ASP A 1 83 ? -11.017 -6.085 7.948 1.00 94.00 83 ASP A C 1
ATOM 569 O O . ASP A 1 83 ? -10.308 -5.200 7.456 1.00 94.00 83 ASP A O 1
ATOM 573 N N . MET A 1 84 ? -12.237 -6.344 7.465 1.00 93.62 84 MET A N 1
ATOM 574 C CA . MET A 1 84 ? -12.811 -5.630 6.316 1.00 93.62 84 MET A CA 1
ATOM 575 C C . MET A 1 84 ? -13.223 -4.190 6.663 1.00 93.62 84 MET A C 1
ATOM 577 O O . MET A 1 84 ? -13.117 -3.305 5.814 1.00 93.62 84 MET A O 1
ATOM 581 N N . GLY A 1 85 ? -13.654 -3.929 7.901 1.00 93.25 85 GLY A N 1
ATOM 582 C CA . GLY A 1 85 ? -13.964 -2.582 8.382 1.00 93.25 85 GLY A CA 1
ATOM 583 C C . GLY A 1 85 ? -12.714 -1.705 8.392 1.00 93.25 85 GLY A C 1
ATOM 584 O O . GLY A 1 85 ? -12.729 -0.601 7.852 1.00 93.25 85 GLY A O 1
ATOM 585 N N . ALA A 1 86 ? -11.591 -2.239 8.874 1.00 94.62 86 ALA A N 1
ATOM 586 C CA . ALA A 1 86 ? -10.293 -1.579 8.841 1.00 94.62 86 ALA A CA 1
ATOM 587 C C . ALA A 1 86 ? -9.812 -1.269 7.416 1.00 94.62 86 ALA A C 1
ATOM 589 O O . ALA A 1 86 ? -9.222 -0.209 7.196 1.00 94.62 86 ALA A O 1
ATOM 590 N N . LEU A 1 87 ? -10.085 -2.146 6.439 1.00 95.75 87 LEU A N 1
ATOM 591 C CA . LEU A 1 87 ? -9.810 -1.860 5.027 1.00 95.75 87 LEU A CA 1
ATOM 592 C C . LEU A 1 87 ? -10.683 -0.714 4.493 1.00 95.75 87 LEU A C 1
ATOM 594 O O . LEU A 1 87 ? -10.168 0.187 3.832 1.00 95.75 87 LEU A O 1
ATOM 598 N N . VAL A 1 88 ? -11.989 -0.730 4.775 1.00 95.00 88 VAL A N 1
ATOM 599 C CA . VAL A 1 88 ? -12.916 0.330 4.339 1.00 95.00 88 VAL A CA 1
ATOM 600 C C . VAL A 1 88 ? -12.535 1.674 4.962 1.00 95.00 88 VAL A C 1
ATOM 602 O O . VAL A 1 88 ? -12.469 2.676 4.256 1.00 95.00 88 VAL A O 1
ATOM 605 N N . VAL A 1 89 ? -12.206 1.700 6.254 1.00 95.31 89 VAL A N 1
ATOM 606 C CA . VAL A 1 89 ? -11.740 2.907 6.951 1.00 95.31 89 VAL A CA 1
ATOM 607 C C . VAL A 1 89 ? -10.445 3.444 6.334 1.00 95.31 89 VAL A C 1
ATOM 609 O O . VAL A 1 89 ? -10.370 4.638 6.043 1.00 95.31 89 VAL A O 1
ATOM 612 N N . LEU A 1 90 ? -9.455 2.584 6.067 1.00 96.12 90 LEU A N 1
ATOM 613 C CA . LEU A 1 90 ? -8.224 2.980 5.375 1.00 96.12 90 LEU A CA 1
ATOM 614 C C . LEU A 1 90 ? -8.521 3.584 3.994 1.00 96.12 90 LEU A C 1
ATOM 616 O O . LEU A 1 90 ? -7.991 4.642 3.659 1.00 96.12 90 LEU A O 1
ATOM 620 N N . LEU A 1 91 ? -9.387 2.937 3.208 1.00 95.69 91 LEU A N 1
ATOM 621 C CA . LEU A 1 91 ? -9.788 3.407 1.883 1.00 95.69 91 LEU A CA 1
ATOM 622 C C . LEU A 1 91 ? -10.441 4.792 1.945 1.00 95.69 91 LEU A C 1
ATOM 624 O O . LEU A 1 91 ? -10.106 5.650 1.133 1.00 95.69 91 LEU A O 1
ATOM 628 N N . VAL A 1 92 ? -11.330 5.032 2.912 1.00 96.00 92 VAL A N 1
ATOM 629 C CA . VAL A 1 92 ? -11.985 6.335 3.099 1.00 96.00 92 VAL A CA 1
ATOM 630 C C . VAL A 1 92 ? -10.980 7.404 3.540 1.00 96.00 92 VAL A C 1
ATOM 632 O O . VAL A 1 92 ? -11.005 8.502 2.991 1.00 96.00 92 VAL A O 1
ATOM 635 N N . LEU A 1 93 ? -10.063 7.098 4.465 1.00 96.50 93 LEU A N 1
ATOM 636 C CA . LEU A 1 93 ? -9.038 8.048 4.921 1.00 96.50 93 LEU A CA 1
ATOM 637 C C . LEU A 1 93 ? -8.057 8.425 3.799 1.00 96.50 93 LEU A C 1
ATOM 639 O O . LEU A 1 93 ? -7.777 9.607 3.610 1.00 96.50 93 LEU A O 1
ATOM 643 N N . VAL A 1 94 ? -7.574 7.453 3.019 1.00 96.25 94 VAL A N 1
ATOM 644 C CA . VAL A 1 94 ? -6.703 7.723 1.860 1.00 96.25 94 VAL A CA 1
ATOM 645 C C . VAL A 1 94 ? -7.457 8.495 0.774 1.00 96.25 94 VAL A C 1
ATOM 647 O O . VAL A 1 94 ? -6.924 9.462 0.241 1.00 96.25 94 VAL A O 1
ATOM 650 N N . SER A 1 95 ? -8.721 8.153 0.509 1.00 95.69 95 SER A N 1
ATOM 651 C CA . SER A 1 95 ? -9.553 8.894 -0.453 1.00 95.69 95 SER A CA 1
ATOM 652 C C . SER A 1 95 ? -9.801 10.341 -0.005 1.00 95.69 95 SER A C 1
ATOM 654 O O . SER A 1 95 ? -9.778 11.252 -0.827 1.00 95.69 95 SER A O 1
ATOM 656 N N . ALA A 1 96 ? -10.006 10.575 1.296 1.00 96.69 96 ALA A N 1
ATOM 657 C CA . ALA A 1 96 ? -10.149 11.916 1.859 1.00 96.69 96 ALA A CA 1
ATOM 658 C C . ALA A 1 96 ? -8.854 12.730 1.728 1.00 96.69 96 ALA A C 1
ATOM 660 O O . ALA A 1 96 ? -8.917 13.904 1.363 1.00 96.69 96 ALA A O 1
ATOM 661 N N . TYR A 1 97 ? -7.694 12.101 1.958 1.00 96.00 97 TYR A N 1
ATOM 662 C CA . TYR A 1 97 ? -6.393 12.717 1.701 1.00 96.00 97 TYR A CA 1
ATOM 663 C C . TYR A 1 97 ? -6.244 13.122 0.229 1.00 96.00 97 TYR A C 1
ATOM 665 O O . TYR A 1 97 ? -5.999 14.291 -0.050 1.00 96.00 97 TYR A O 1
ATOM 673 N N . GLU A 1 98 ? -6.436 12.182 -0.704 1.00 93.50 98 GLU A N 1
ATOM 674 C CA . GLU A 1 98 ? -6.277 12.413 -2.149 1.00 93.50 98 GLU A CA 1
ATOM 675 C C . GLU A 1 98 ? -7.220 13.513 -2.666 1.00 93.50 98 GLU A C 1
ATOM 677 O O . GLU A 1 98 ? -6.808 14.356 -3.461 1.00 93.50 98 GLU A O 1
ATOM 682 N N . VAL A 1 99 ? -8.471 13.552 -2.192 1.00 94.06 99 VAL A N 1
ATOM 683 C CA . VAL A 1 99 ? -9.435 14.605 -2.552 1.00 94.06 99 VAL A CA 1
ATOM 684 C C . VAL A 1 99 ? -9.023 15.962 -1.978 1.00 94.06 99 VAL A C 1
ATOM 686 O O . VAL A 1 99 ? -9.054 16.952 -2.707 1.00 94.06 99 VAL A O 1
ATOM 689 N N . GLY A 1 100 ? -8.621 16.030 -0.705 1.00 93.44 100 GLY A N 1
ATOM 690 C CA . GLY A 1 100 ? -8.175 17.280 -0.080 1.00 93.44 100 GLY A CA 1
ATOM 691 C C . GLY A 1 100 ? -6.904 17.844 -0.724 1.00 93.44 100 GLY A C 1
ATOM 692 O O . GLY A 1 100 ? -6.843 19.043 -1.005 1.00 93.44 100 GLY A O 1
ATOM 693 N N . ASP A 1 101 ? -5.930 16.976 -1.006 1.00 93.00 101 ASP A N 1
ATOM 694 C CA . ASP A 1 101 ? -4.676 17.314 -1.685 1.00 93.00 101 ASP A CA 1
ATOM 695 C C . ASP A 1 101 ? -4.920 17.797 -3.117 1.00 93.00 101 ASP A C 1
ATOM 697 O O . ASP A 1 101 ? -4.443 18.864 -3.497 1.00 93.00 101 ASP A O 1
ATOM 701 N N . TYR A 1 102 ? -5.747 17.083 -3.888 1.00 89.94 102 TYR A N 1
ATOM 702 C CA . TYR A 1 102 ? -6.062 17.466 -5.263 1.00 89.94 102 TYR A CA 1
ATOM 703 C C . TYR A 1 102 ? -6.841 18.787 -5.358 1.00 89.94 102 TYR A C 1
ATOM 705 O O . TYR A 1 102 ? -6.469 19.647 -6.154 1.00 89.94 102 TYR A O 1
ATOM 713 N N . LEU A 1 103 ? -7.903 18.960 -4.557 1.00 92.19 103 LEU A N 1
ATOM 714 C CA . LEU A 1 103 ? -8.789 20.131 -4.644 1.00 92.19 103 LEU A CA 1
ATOM 715 C C . LEU A 1 103 ? -8.088 21.444 -4.288 1.00 92.19 103 LEU A C 1
ATOM 717 O O . LEU A 1 103 ? -8.385 22.467 -4.896 1.00 92.19 103 LEU A O 1
ATOM 721 N N . MET A 1 104 ? -7.183 21.426 -3.306 1.00 92.12 104 MET A N 1
ATOM 722 C CA . MET A 1 104 ? -6.421 22.620 -2.935 1.00 92.12 104 MET A CA 1
ATOM 723 C C . MET A 1 104 ? -5.130 22.744 -3.757 1.00 92.12 104 MET A C 1
ATOM 725 O O . MET A 1 104 ? -4.735 23.843 -4.135 1.00 92.12 104 MET A O 1
ATOM 729 N N . GLY A 1 105 ? -4.478 21.622 -4.074 1.00 86.38 105 GLY A N 1
ATOM 730 C CA . GLY A 1 105 ? -3.205 21.586 -4.792 1.00 86.38 105 GLY A CA 1
ATOM 731 C C . GLY A 1 105 ? -3.284 21.994 -6.265 1.00 86.38 105 GLY A C 1
ATOM 732 O O . GLY A 1 105 ? -2.266 22.393 -6.826 1.00 86.38 105 GLY A O 1
ATOM 733 N N . SER A 1 106 ? -4.459 21.931 -6.906 1.00 84.50 106 SER A N 1
ATOM 734 C CA . SER A 1 106 ? -4.609 22.273 -8.330 1.00 84.50 106 SER A CA 1
ATOM 735 C C . SER A 1 106 ? -4.446 23.763 -8.648 1.00 84.50 106 SER A C 1
ATOM 737 O O . SER A 1 106 ? -4.037 24.096 -9.758 1.00 84.50 106 SER A O 1
ATOM 739 N N . GLU A 1 107 ? -4.751 24.646 -7.693 1.00 85.50 107 GLU A N 1
ATOM 740 C CA . GLU A 1 107 ? -4.652 26.113 -7.829 1.00 85.50 107 GLU A CA 1
ATOM 741 C C . GLU A 1 107 ? -3.704 26.738 -6.784 1.00 85.50 107 GLU A C 1
ATOM 743 O O . GLU A 1 107 ? -3.652 27.958 -6.621 1.00 85.50 107 GLU A O 1
ATOM 748 N N . ALA A 1 108 ? -2.948 25.900 -6.069 1.00 83.88 108 ALA A N 1
ATOM 749 C CA . ALA A 1 108 ? -2.101 26.307 -4.957 1.00 83.88 108 ALA A CA 1
ATOM 750 C C . ALA A 1 108 ? -0.960 27.254 -5.363 1.00 83.88 108 ALA A C 1
ATOM 752 O O . ALA A 1 108 ? -0.273 27.046 -6.366 1.00 83.88 108 ALA A O 1
ATOM 753 N N . ASN A 1 109 ? -0.678 28.238 -4.505 1.00 84.94 109 ASN A N 1
ATOM 754 C CA . ASN A 1 109 ? 0.482 29.126 -4.665 1.00 84.94 109 ASN A CA 1
ATOM 755 C C . ASN A 1 109 ? 1.760 28.546 -4.030 1.00 84.94 109 ASN A C 1
ATOM 757 O O . ASN A 1 109 ? 2.865 29.021 -4.303 1.00 84.94 109 ASN A O 1
ATOM 761 N N . SER A 1 110 ? 1.631 27.512 -3.196 1.00 88.50 110 SER A N 1
ATOM 762 C CA . SER A 1 110 ? 2.739 26.824 -2.536 1.00 88.50 110 SER A CA 1
ATOM 763 C C . SER A 1 110 ? 2.601 25.299 -2.570 1.00 88.50 110 SER A C 1
ATOM 765 O O . SER A 1 110 ? 1.509 24.736 -2.580 1.00 88.50 110 SER A O 1
ATOM 767 N N . LEU A 1 111 ? 3.744 24.611 -2.503 1.00 84.69 111 LEU A N 1
ATOM 768 C CA . LEU A 1 111 ? 3.839 23.142 -2.516 1.00 84.69 1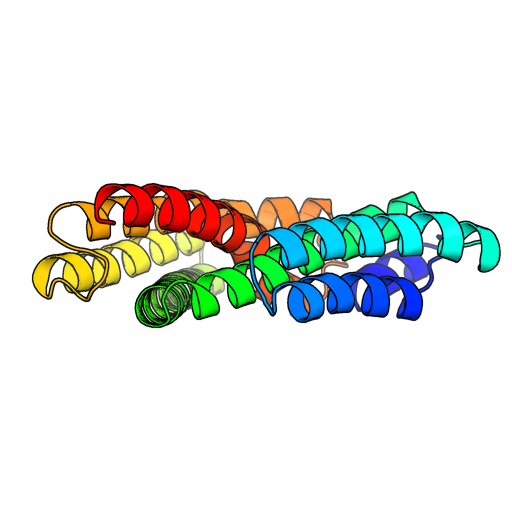11 LEU A CA 1
ATOM 769 C C . LEU A 1 111 ? 3.202 22.448 -1.294 1.00 84.69 111 LEU A C 1
ATOM 771 O O . LEU A 1 111 ? 3.153 21.221 -1.259 1.00 84.69 111 LEU A O 1
ATOM 775 N N . PHE A 1 112 ? 2.755 23.204 -0.285 1.00 89.56 112 PHE A N 1
ATOM 776 C CA . PHE A 1 112 ? 2.228 22.666 0.973 1.00 89.56 112 PHE A CA 1
ATOM 777 C C . PHE A 1 112 ? 0.705 22.792 1.111 1.00 89.56 112 PHE A C 1
ATOM 779 O O . PHE A 1 112 ? 0.124 22.073 1.919 1.00 89.56 112 PHE A O 1
ATOM 786 N N . GLU A 1 113 ? 0.050 23.658 0.332 1.00 91.44 113 GLU A N 1
ATOM 787 C CA . GLU A 1 113 ? -1.405 23.887 0.403 1.00 91.44 113 GLU A CA 1
ATOM 788 C C . GLU A 1 113 ? -2.217 22.608 0.133 1.00 91.44 113 GLU A C 1
ATOM 790 O O . GLU A 1 113 ? -3.128 22.299 0.901 1.00 91.44 113 GLU A O 1
ATOM 795 N N . GLY A 1 114 ? -1.836 21.826 -0.885 1.00 91.94 114 GLY A N 1
ATOM 796 C CA . GLY A 1 114 ? -2.407 20.498 -1.149 1.00 91.94 114 GLY A CA 1
ATOM 797 C C . GLY A 1 114 ? -2.227 19.544 0.041 1.00 91.94 114 GLY A C 1
ATOM 798 O O . GLY A 1 114 ? -3.220 19.208 0.693 1.00 91.94 114 GLY A O 1
ATOM 799 N N . PRO A 1 115 ? -0.989 19.170 0.423 1.00 93.25 115 PRO A N 1
ATOM 800 C CA . PRO A 1 115 ? -0.777 18.179 1.478 1.00 93.25 115 PRO A CA 1
ATOM 801 C C . PRO A 1 115 ? -1.391 18.562 2.831 1.00 93.25 115 PRO A C 1
ATOM 803 O O . PRO A 1 115 ? -1.893 17.694 3.546 1.00 93.25 115 PRO A O 1
ATOM 806 N N . LEU A 1 116 ? -1.412 19.854 3.183 1.00 95.44 116 LEU A N 1
ATOM 807 C CA . LEU A 1 116 ? -2.072 20.345 4.399 1.00 95.44 116 LEU A CA 1
ATOM 808 C C . LEU A 1 116 ? -3.605 20.244 4.320 1.00 95.44 116 LEU A C 1
ATOM 810 O O . LEU A 1 116 ? -4.237 19.877 5.310 1.00 95.44 116 LEU A O 1
ATOM 814 N N . SER A 1 117 ? -4.203 20.504 3.154 1.00 95.69 117 SER A N 1
ATOM 815 C CA . SER A 1 117 ? -5.632 20.275 2.902 1.00 95.69 117 SER A CA 1
ATOM 816 C C . SER A 1 117 ? -5.989 18.784 2.978 1.00 95.69 117 SER A C 1
ATOM 818 O O . SER A 1 117 ? -6.950 18.410 3.653 1.00 95.69 117 SER A O 1
ATOM 820 N N . GLY A 1 118 ? -5.166 17.908 2.388 1.00 95.69 118 GLY A N 1
ATOM 821 C CA . GLY A 1 118 ? -5.299 16.453 2.517 1.00 95.69 118 GLY A CA 1
ATOM 822 C C . GLY A 1 118 ? -5.239 15.986 3.977 1.00 95.69 118 GLY A C 1
ATOM 823 O O . GLY A 1 118 ? -6.093 15.217 4.419 1.00 95.69 118 GLY A O 1
ATOM 824 N N . ILE A 1 119 ? -4.290 16.503 4.767 1.00 97.19 119 ILE A N 1
ATOM 825 C CA . ILE A 1 119 ? -4.210 16.250 6.217 1.00 97.19 119 ILE A CA 1
ATOM 826 C C . ILE A 1 119 ? -5.480 16.724 6.937 1.00 97.19 119 ILE A C 1
ATOM 828 O O . ILE A 1 119 ? -6.029 15.986 7.755 1.00 97.19 119 ILE A O 1
ATOM 832 N N . ALA A 1 120 ? -5.977 17.926 6.637 1.00 97.50 120 ALA A N 1
ATOM 833 C CA . ALA A 1 120 ? -7.195 18.448 7.252 1.00 97.50 120 ALA A CA 1
ATOM 834 C C . ALA A 1 120 ? -8.421 17.567 6.941 1.00 97.50 120 ALA A C 1
ATOM 836 O O . ALA A 1 120 ? -9.192 17.248 7.847 1.00 97.50 120 ALA A O 1
ATOM 837 N N . ALA A 1 121 ? -8.562 17.096 5.698 1.00 97.56 121 ALA A N 1
ATOM 838 C CA . ALA A 1 121 ? -9.614 16.163 5.300 1.00 97.56 121 ALA A CA 1
ATOM 839 C C . ALA A 1 121 ? -9.519 14.820 6.053 1.00 97.56 121 ALA A C 1
ATOM 841 O O . ALA A 1 121 ? -10.525 14.335 6.579 1.00 97.56 121 ALA A O 1
ATOM 842 N N . VAL A 1 122 ? -8.310 14.258 6.194 1.00 97.56 122 VAL A N 1
ATOM 843 C CA . VAL A 1 122 ? -8.058 13.061 7.019 1.00 97.56 122 VAL A CA 1
ATOM 844 C C . VAL A 1 122 ? -8.472 13.293 8.471 1.00 97.56 122 VAL A C 1
ATOM 846 O O . VAL A 1 122 ? -9.130 12.432 9.053 1.00 97.56 122 VAL A O 1
ATOM 849 N N . LEU A 1 123 ? -8.139 14.442 9.065 1.00 96.94 123 LEU A N 1
ATOM 850 C CA . LEU A 1 123 ? -8.494 14.763 10.453 1.00 96.94 123 LEU A CA 1
ATOM 851 C C . LEU A 1 123 ? -10.010 14.912 10.658 1.00 96.94 123 LEU A C 1
ATOM 853 O O . LEU A 1 123 ? -10.528 14.436 11.667 1.00 96.94 123 LEU A O 1
ATOM 857 N N . VAL A 1 124 ? -10.738 15.493 9.698 1.00 96.69 124 VAL A N 1
ATOM 858 C CA . VAL A 1 124 ? -12.212 15.588 9.739 1.00 96.69 124 VAL A CA 1
ATOM 859 C C . VAL A 1 124 ? -12.860 14.200 9.688 1.00 96.69 124 VAL A C 1
ATOM 861 O O . VAL A 1 124 ? -13.734 13.898 10.502 1.00 96.69 124 VAL A O 1
ATOM 864 N N . VAL A 1 125 ? -12.399 13.320 8.793 1.00 95.81 125 VAL A N 1
ATOM 865 C CA . VAL A 1 125 ? -12.873 11.926 8.742 1.00 95.81 125 VAL A CA 1
ATOM 866 C C . VAL A 1 125 ? -12.488 11.171 10.018 1.00 95.81 125 VAL A C 1
ATOM 868 O O . VAL A 1 125 ? -13.313 10.461 10.585 1.00 95.81 125 VAL A O 1
ATOM 871 N N . THR A 1 126 ? -11.271 11.371 10.527 1.00 95.44 126 THR A N 1
ATOM 872 C CA . THR A 1 126 ? -10.785 10.771 11.782 1.00 95.44 126 THR A CA 1
ATOM 873 C C . THR A 1 126 ? -11.648 11.169 12.977 1.00 95.44 126 THR A C 1
ATOM 875 O O . THR A 1 126 ? -11.978 10.317 13.799 1.00 95.44 126 THR A O 1
ATOM 878 N N . PHE A 1 127 ? -12.069 12.434 13.056 1.00 94.31 127 PHE A N 1
ATOM 879 C CA . PHE A 1 127 ? -12.992 12.899 14.087 1.00 94.31 127 PHE A CA 1
ATOM 880 C C . PHE A 1 127 ? -14.334 12.156 14.013 1.00 94.31 127 PHE A C 1
ATOM 882 O O . PHE A 1 127 ? -14.804 11.650 15.031 1.00 94.31 127 PHE A O 1
ATOM 889 N N . ALA A 1 128 ? -14.915 12.008 12.816 1.00 92.38 128 ALA A N 1
ATOM 890 C CA . ALA A 1 128 ? -16.138 11.225 12.638 1.00 92.38 128 ALA A CA 1
ATOM 891 C C . ALA A 1 128 ? -15.943 9.754 13.057 1.00 92.38 128 ALA A C 1
ATOM 893 O O . ALA A 1 128 ? -16.767 9.212 13.792 1.00 92.38 128 ALA A O 1
ATOM 894 N N . LEU A 1 129 ? -14.828 9.123 12.666 1.00 91.06 129 LEU A N 1
ATOM 895 C CA . LEU A 1 129 ? -14.497 7.751 13.069 1.00 91.06 129 LEU A CA 1
ATOM 896 C C . LEU A 1 129 ? -14.383 7.598 14.592 1.00 91.06 129 LEU A C 1
ATOM 898 O O . LEU A 1 129 ? -14.897 6.631 15.148 1.00 91.06 129 LEU A O 1
ATOM 902 N N . ALA A 1 130 ? -13.747 8.557 15.270 1.00 90.00 130 ALA A N 1
ATOM 903 C CA . ALA A 1 130 ? -13.563 8.540 16.718 1.00 90.00 130 ALA A CA 1
ATOM 904 C C . ALA A 1 130 ? -14.860 8.806 17.506 1.00 90.00 130 ALA A C 1
ATOM 906 O O . ALA A 1 130 ? -15.015 8.285 18.610 1.00 90.00 130 ALA A O 1
ATOM 907 N N . VAL A 1 131 ? -15.789 9.596 16.951 1.00 90.75 131 VAL A N 1
ATOM 908 C CA . VAL A 1 131 ? -17.109 9.865 17.551 1.00 90.75 131 VAL A CA 1
ATOM 909 C C . VAL A 1 131 ? -18.055 8.675 17.384 1.00 90.75 131 VAL A C 1
ATOM 911 O O . VAL A 1 131 ? -18.712 8.287 18.346 1.00 90.75 131 VAL A O 1
ATOM 914 N N . TYR A 1 132 ? -18.120 8.083 16.188 1.00 88.81 132 TYR A N 1
ATOM 915 C CA . TYR A 1 132 ? -19.019 6.957 15.900 1.00 88.81 132 TYR A CA 1
ATOM 916 C C . TYR A 1 132 ? -18.445 5.582 16.277 1.00 88.81 132 TYR A C 1
ATOM 918 O O . TYR A 1 132 ? -19.190 4.607 16.272 1.00 88.81 132 TYR A O 1
ATOM 926 N N . GLN A 1 133 ? -17.149 5.503 16.605 1.00 85.31 133 GLN A N 1
ATOM 927 C CA . GLN A 1 133 ? -16.439 4.288 17.029 1.00 85.31 133 GLN A CA 1
ATOM 928 C C . GLN A 1 133 ? -16.669 3.092 16.095 1.00 85.31 133 GLN A C 1
ATOM 930 O O . GLN A 1 133 ? -17.053 2.002 16.516 1.00 85.31 133 GLN A O 1
ATOM 935 N N . PHE A 1 134 ? -16.428 3.297 14.797 1.00 79.50 134 PHE A N 1
ATOM 936 C CA . PHE A 1 134 ? -16.499 2.209 13.823 1.00 79.50 134 PHE A CA 1
ATOM 937 C C . PHE A 1 134 ? -15.453 1.136 14.145 1.00 79.50 134 PHE A C 1
ATOM 939 O O . PHE A 1 134 ? -14.247 1.388 14.074 1.00 79.50 134 PHE A O 1
ATOM 946 N N . GLY A 1 135 ? -15.927 -0.071 14.465 1.00 75.75 135 GLY A N 1
ATOM 947 C CA . GLY A 1 135 ? -15.078 -1.237 14.685 1.00 75.75 135 GLY A CA 1
ATOM 948 C C . GLY A 1 135 ? -14.124 -1.480 13.500 1.00 75.75 135 GLY A C 1
ATOM 949 O O . GLY A 1 135 ? -14.527 -1.288 12.349 1.00 75.75 135 GLY A O 1
ATOM 950 N N . PRO A 1 136 ? -12.862 -1.869 13.756 1.00 80.38 136 PRO A N 1
ATOM 951 C CA . PRO A 1 136 ? -12.310 -2.246 15.060 1.00 80.38 136 PRO A CA 1
ATOM 952 C C . PRO A 1 136 ? -11.797 -1.063 15.911 1.00 80.38 136 PRO A C 1
ATOM 954 O O . PRO A 1 136 ? -11.181 -1.288 16.944 1.00 80.38 136 PRO A O 1
ATOM 957 N N . PHE A 1 137 ? -11.989 0.198 15.507 1.00 84.56 137 PHE A N 1
ATOM 958 C CA . PHE A 1 137 ? -11.279 1.342 16.097 1.00 84.56 137 PHE A CA 1
ATOM 959 C C . PHE A 1 137 ? -11.998 1.996 17.282 1.00 84.56 137 PHE A C 1
ATOM 961 O O . PHE A 1 137 ? -12.517 3.110 17.191 1.00 84.56 137 PHE A O 1
ATOM 968 N N . GLU A 1 138 ? -11.951 1.340 18.437 1.00 81.69 138 GLU A N 1
ATOM 969 C CA . GLU A 1 138 ? -12.558 1.863 19.663 1.00 81.69 138 GLU A CA 1
ATOM 970 C C . GLU A 1 138 ? -11.717 2.948 20.366 1.00 81.69 138 GLU A C 1
ATOM 972 O O . GLU A 1 138 ? -10.479 2.938 20.381 1.00 81.69 138 GLU A O 1
ATOM 977 N N . SER A 1 139 ? -12.410 3.880 21.031 1.00 79.31 139 SER A N 1
ATOM 978 C CA . SER A 1 139 ? -11.835 4.904 21.915 1.00 79.31 139 SER A CA 1
ATOM 979 C C . SER A 1 139 ? -10.688 5.723 21.297 1.00 79.31 139 SER A C 1
ATOM 981 O O . SER A 1 139 ? -10.921 6.670 20.549 1.00 79.31 139 SER A O 1
ATOM 983 N N . ARG A 1 140 ? -9.429 5.413 21.642 1.00 87.00 140 ARG A N 1
ATOM 984 C CA . ARG A 1 140 ? -8.246 6.147 21.157 1.00 87.00 140 ARG A CA 1
ATOM 985 C C . ARG A 1 140 ? -7.739 5.628 19.814 1.00 87.00 140 ARG A C 1
ATOM 987 O O . ARG A 1 140 ? -7.011 6.356 19.146 1.00 87.00 140 ARG A O 1
ATOM 994 N N . ALA A 1 141 ? -8.102 4.407 19.414 1.00 88.88 141 ALA A N 1
ATOM 995 C CA . ALA A 1 141 ? -7.542 3.761 18.230 1.00 88.88 141 ALA A CA 1
ATOM 996 C C . ALA A 1 141 ? -7.812 4.576 16.957 1.00 88.88 141 ALA A C 1
ATOM 998 O O . ALA A 1 141 ? -6.875 4.825 16.200 1.00 88.88 141 ALA A O 1
ATOM 999 N N . GLY A 1 142 ? -9.036 5.092 16.780 1.00 90.69 142 GLY A N 1
ATOM 1000 C CA . GLY A 1 142 ? -9.397 5.930 15.630 1.00 90.69 142 GLY A CA 1
ATOM 1001 C C . GLY A 1 142 ? -8.457 7.124 15.437 1.00 90.69 142 GLY A C 1
ATOM 1002 O O . GLY A 1 142 ? -7.982 7.355 14.329 1.00 90.69 142 GLY A O 1
ATOM 1003 N N . TRP A 1 143 ? -8.088 7.817 16.520 1.00 93.69 143 TRP A N 1
ATOM 1004 C CA . TRP A 1 143 ? -7.132 8.930 16.475 1.00 93.69 143 TRP A CA 1
ATOM 1005 C C . TRP A 1 143 ? -5.710 8.504 16.103 1.00 93.69 143 TRP A C 1
ATOM 1007 O O . TRP A 1 143 ? -5.046 9.218 15.355 1.00 93.69 143 TRP A O 1
ATOM 1017 N N . VAL A 1 144 ? -5.231 7.356 16.596 1.00 94.31 144 VAL A N 1
ATOM 1018 C CA . VAL A 1 144 ? -3.874 6.880 16.273 1.00 94.31 144 VAL A CA 1
ATOM 1019 C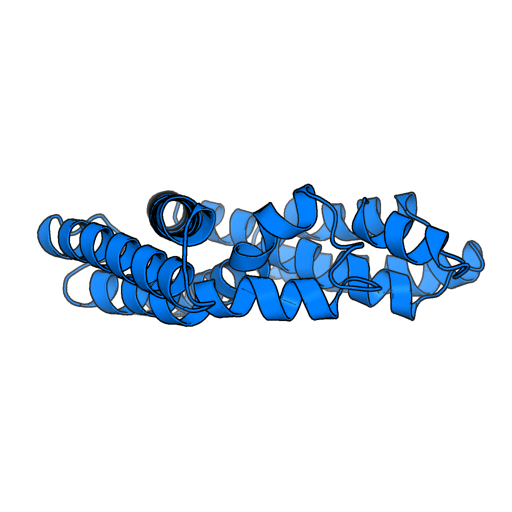 C . VAL A 1 144 ? -3.797 6.413 14.817 1.00 94.31 144 VAL A C 1
ATOM 1021 O O . VAL A 1 144 ? -2.862 6.781 14.112 1.00 94.31 144 VAL A O 1
ATOM 1024 N N . PHE A 1 145 ? -4.795 5.667 14.339 1.00 94.75 145 PHE A N 1
ATOM 1025 C CA . PHE A 1 145 ? -4.861 5.204 12.950 1.00 94.75 145 PHE A CA 1
ATOM 1026 C C . PHE A 1 145 ? -5.111 6.357 11.959 1.00 94.75 145 PHE A C 1
ATOM 1028 O O . PHE A 1 145 ? -4.453 6.429 10.924 1.00 94.75 145 PHE A O 1
ATOM 1035 N N . GLY A 1 146 ? -5.979 7.317 12.285 1.00 95.25 146 GLY A N 1
ATOM 1036 C CA . GLY A 1 146 ? -6.159 8.530 11.481 1.00 95.25 146 GLY A CA 1
ATOM 1037 C C . GLY A 1 146 ? -4.911 9.418 11.445 1.00 95.25 146 GLY A C 1
ATOM 1038 O O . GLY A 1 146 ? -4.485 9.859 10.377 1.00 95.25 146 GLY A O 1
ATOM 1039 N N . GLY A 1 147 ? -4.254 9.603 12.597 1.00 96.06 147 GLY A N 1
ATOM 1040 C CA . GLY A 1 147 ? -2.969 10.299 12.699 1.00 96.06 147 GLY A CA 1
ATOM 1041 C C . GLY A 1 147 ? -1.850 9.615 11.906 1.00 96.06 147 GLY A C 1
ATOM 1042 O O . GLY A 1 147 ? -1.051 10.298 11.268 1.00 96.06 147 GLY A O 1
ATOM 1043 N N . LEU A 1 148 ? -1.828 8.276 11.869 1.00 96.44 148 LEU A N 1
ATOM 1044 C CA . LEU A 1 148 ? -0.915 7.503 11.025 1.00 96.44 148 LEU A CA 1
ATOM 1045 C C . LEU A 1 148 ? -1.096 7.861 9.541 1.00 96.44 148 LEU A C 1
ATOM 1047 O O . LEU A 1 148 ? -0.108 8.140 8.866 1.00 96.44 148 LEU A O 1
ATOM 1051 N N . VAL A 1 149 ? -2.335 7.909 9.034 1.00 96.69 149 VAL A N 1
ATOM 1052 C CA . VAL A 1 149 ? -2.596 8.305 7.635 1.00 96.69 149 VAL A CA 1
ATOM 1053 C C . VAL A 1 149 ? -2.175 9.754 7.389 1.00 96.69 149 VAL A C 1
ATOM 1055 O O . VAL A 1 149 ? -1.489 10.016 6.405 1.00 96.69 149 VAL A O 1
ATOM 1058 N N . ALA A 1 150 ? -2.507 10.677 8.297 1.00 96.56 150 ALA A N 1
ATOM 1059 C CA . ALA A 1 150 ? -2.148 12.091 8.171 1.00 96.56 150 ALA A CA 1
ATOM 1060 C C . ALA A 1 150 ? -0.624 12.322 8.088 1.00 96.56 150 ALA A C 1
ATOM 1062 O O . ALA A 1 150 ? -0.171 13.177 7.333 1.00 96.56 150 ALA A O 1
ATOM 1063 N N . VAL A 1 151 ? 0.176 11.547 8.828 1.00 95.88 151 VAL A N 1
ATOM 1064 C CA . VAL A 1 151 ? 1.647 11.637 8.790 1.00 95.88 151 VAL A CA 1
ATOM 1065 C C . VAL A 1 151 ? 2.240 10.930 7.567 1.00 95.88 151 VAL A C 1
ATOM 1067 O O . VAL A 1 151 ? 3.199 11.425 6.978 1.00 95.88 151 VAL A O 1
ATOM 1070 N N . LEU A 1 152 ? 1.708 9.765 7.186 1.00 95.38 152 LEU A N 1
ATOM 1071 C CA . LEU A 1 152 ? 2.307 8.926 6.145 1.00 95.38 152 LEU A CA 1
ATOM 1072 C C . LEU A 1 152 ? 1.885 9.293 4.718 1.00 95.38 152 LEU A C 1
ATOM 1074 O O . LEU A 1 152 ? 2.684 9.106 3.800 1.00 95.38 152 LEU A O 1
ATOM 1078 N N . ALA A 1 153 ? 0.667 9.793 4.502 1.00 93.31 153 ALA A N 1
ATOM 1079 C CA . ALA A 1 153 ? 0.167 10.063 3.155 1.00 93.31 153 ALA A CA 1
ATOM 1080 C C . ALA A 1 153 ? 1.000 11.112 2.378 1.00 93.31 153 ALA A C 1
ATOM 1082 O O . ALA A 1 153 ? 1.368 10.819 1.236 1.00 93.31 153 ALA A O 1
ATOM 1083 N N . PRO A 1 154 ? 1.450 12.236 2.982 1.00 92.44 154 PRO A N 1
ATOM 1084 C CA . PRO A 1 154 ? 2.368 13.178 2.327 1.00 92.44 154 PRO A CA 1
ATOM 1085 C C . PRO A 1 154 ? 3.722 12.581 1.908 1.00 92.44 154 PRO A C 1
ATOM 1087 O O . PRO A 1 154 ? 4.412 13.145 1.060 1.00 92.44 154 PRO A O 1
ATOM 1090 N N . LEU A 1 155 ? 4.128 11.441 2.483 1.00 89.88 155 LEU A N 1
ATOM 1091 C CA . LEU A 1 155 ? 5.393 10.772 2.156 1.00 89.88 155 LEU A CA 1
ATOM 1092 C C . LEU A 1 155 ? 5.299 9.901 0.890 1.00 89.88 155 LEU A C 1
ATOM 1094 O O . LEU A 1 155 ? 6.334 9.496 0.354 1.00 89.88 155 LEU A O 1
ATOM 1098 N N . GLY A 1 156 ? 4.086 9.643 0.386 1.00 85.12 156 GLY A N 1
ATOM 1099 C CA . GLY A 1 156 ? 3.848 8.842 -0.814 1.00 85.12 156 GLY A CA 1
ATOM 1100 C C . GLY A 1 156 ? 4.499 9.433 -2.065 1.00 85.12 156 GLY A C 1
ATOM 1101 O O . GLY A 1 156 ? 5.357 8.795 -2.681 1.00 85.12 156 GLY A O 1
ATOM 1102 N N . ALA A 1 157 ? 4.145 10.671 -2.421 1.00 82.69 157 ALA A N 1
ATOM 1103 C CA . ALA A 1 157 ? 4.613 11.320 -3.650 1.00 82.69 157 ALA A CA 1
ATOM 1104 C C . ALA A 1 157 ? 6.154 11.470 -3.745 1.00 82.69 157 ALA A C 1
ATOM 1106 O O . ALA A 1 157 ? 6.715 11.164 -4.810 1.00 82.69 157 ALA A O 1
ATOM 1107 N N . PRO A 1 158 ? 6.891 11.849 -2.674 1.00 83.56 158 PRO A N 1
ATOM 1108 C CA . PRO A 1 158 ? 8.356 11.808 -2.662 1.00 83.56 158 PRO A CA 1
ATOM 1109 C C . PRO A 1 158 ? 8.928 10.407 -2.917 1.00 83.56 158 PRO A C 1
ATOM 1111 O O . PRO A 1 158 ? 9.867 10.256 -3.704 1.00 83.56 158 PRO A O 1
ATOM 1114 N N . LEU A 1 159 ? 8.349 9.366 -2.306 1.00 82.31 159 LEU A N 1
ATOM 1115 C CA . LEU A 1 159 ? 8.806 7.988 -2.492 1.00 82.31 159 LEU A CA 1
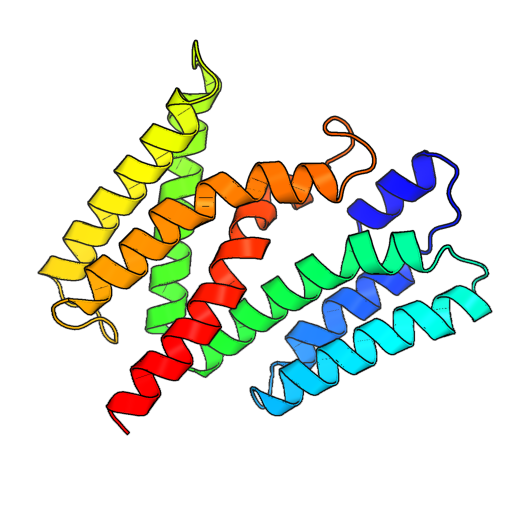ATOM 1116 C C . LEU A 1 159 ? 8.534 7.484 -3.910 1.00 82.31 159 LEU A C 1
ATOM 1118 O O . LEU A 1 159 ? 9.447 6.966 -4.549 1.00 82.31 159 LEU A O 1
ATOM 1122 N N . ALA A 1 160 ? 7.339 7.699 -4.459 1.00 80.75 160 ALA A N 1
ATOM 1123 C CA . ALA A 1 160 ? 7.036 7.350 -5.846 1.00 80.75 160 ALA A CA 1
ATOM 1124 C C . ALA A 1 160 ? 7.940 8.079 -6.855 1.00 80.75 160 ALA A C 1
ATOM 1126 O O . ALA A 1 160 ? 8.384 7.475 -7.836 1.00 80.75 160 ALA A O 1
ATOM 1127 N N . SER A 1 161 ? 8.288 9.339 -6.578 1.00 79.56 161 SER A N 1
ATOM 1128 C CA . SER A 1 161 ? 9.245 10.109 -7.381 1.00 79.56 161 SER A CA 1
ATOM 1129 C C . SER A 1 161 ? 10.651 9.495 -7.374 1.00 79.56 161 SER A C 1
ATOM 1131 O O . SER A 1 161 ? 11.318 9.507 -8.405 1.00 79.56 161 SER A O 1
ATOM 1133 N N . ALA A 1 162 ? 11.081 8.887 -6.261 1.00 80.12 162 ALA A N 1
ATOM 1134 C CA . ALA A 1 162 ? 12.358 8.171 -6.159 1.00 80.12 162 ALA A CA 1
ATOM 1135 C C . ALA A 1 162 ? 12.371 6.793 -6.865 1.00 80.12 162 ALA A C 1
ATOM 1137 O O . ALA A 1 162 ? 13.445 6.248 -7.142 1.00 80.12 162 ALA A O 1
ATOM 1138 N N . LEU A 1 163 ? 11.199 6.215 -7.166 1.00 75.62 163 LEU A N 1
ATOM 1139 C CA . LEU A 1 163 ? 11.067 4.954 -7.917 1.00 75.62 163 LEU A CA 1
ATOM 1140 C C . LEU A 1 163 ? 11.006 5.159 -9.436 1.00 75.62 163 LEU A C 1
ATOM 1142 O O . LEU A 1 163 ? 11.343 4.244 -10.198 1.00 75.62 163 LEU A O 1
ATOM 1146 N N . ALA A 1 164 ? 10.569 6.336 -9.881 1.00 76.75 164 ALA A N 1
ATOM 1147 C CA . ALA A 1 164 ? 10.569 6.719 -11.285 1.00 76.75 164 ALA A CA 1
ATOM 1148 C C . ALA A 1 164 ? 11.995 7.068 -11.776 1.00 76.75 164 ALA A C 1
ATOM 1150 O O . ALA A 1 164 ? 12.842 7.476 -10.982 1.00 76.75 164 ALA A O 1
ATOM 1151 N N . PRO A 1 165 ? 12.281 6.954 -13.088 1.00 70.38 165 PRO A N 1
ATOM 1152 C CA . PRO A 1 165 ? 13.522 7.482 -13.665 1.00 70.38 165 PRO A CA 1
ATOM 1153 C C . PRO A 1 165 ? 13.664 9.003 -13.496 1.00 70.38 165 PRO A C 1
ATOM 1155 O O . PRO A 1 165 ? 14.774 9.525 -13.430 1.00 70.38 165 PRO A O 1
ATOM 1158 N N . SER A 1 166 ? 12.532 9.710 -13.460 1.00 66.31 166 SER A N 1
ATOM 1159 C CA . SER A 1 166 ? 12.405 11.150 -13.239 1.00 66.31 166 SER A CA 1
ATOM 1160 C C . SER A 1 166 ? 10.975 11.485 -12.793 1.00 66.31 166 SER A C 1
ATOM 1162 O O . SER A 1 166 ? 10.036 10.766 -13.137 1.00 66.31 166 SER A O 1
ATOM 1164 N N . ALA A 1 167 ? 10.762 12.612 -12.106 1.00 61.97 167 ALA A N 1
ATOM 1165 C CA . ALA A 1 167 ? 9.419 13.044 -11.682 1.00 61.97 167 ALA A CA 1
ATOM 1166 C C . ALA A 1 167 ? 8.426 13.240 -12.858 1.00 61.97 167 ALA A C 1
ATOM 1168 O O . ALA A 1 167 ? 7.214 13.064 -12.705 1.00 61.97 167 ALA A O 1
ATOM 1169 N N . ALA A 1 168 ? 8.945 13.546 -14.054 1.00 62.19 168 ALA A N 1
ATOM 1170 C CA . ALA A 1 168 ? 8.173 13.660 -15.293 1.00 62.19 168 ALA A CA 1
ATOM 1171 C C . ALA A 1 168 ? 7.792 12.302 -15.921 1.00 62.19 168 ALA A C 1
ATOM 1173 O O . ALA A 1 168 ? 6.843 12.236 -16.695 1.00 62.19 168 ALA A O 1
ATOM 1174 N N . SER A 1 169 ? 8.499 11.215 -15.587 1.00 61.41 169 SER A N 1
ATOM 1175 C CA . SER A 1 169 ? 8.221 9.853 -16.083 1.00 61.41 169 SER A CA 1
ATOM 1176 C C . SER A 1 169 ? 7.434 8.983 -15.089 1.00 61.41 169 SER A C 1
ATOM 1178 O O . SER A 1 169 ? 7.110 7.829 -15.381 1.00 61.41 169 SER A O 1
ATOM 1180 N N . ALA A 1 170 ? 7.063 9.542 -13.932 1.00 59.72 170 ALA A N 1
ATOM 1181 C CA . ALA A 1 170 ? 6.092 8.965 -13.008 1.00 59.72 170 ALA A CA 1
ATOM 1182 C C . ALA A 1 170 ? 4.690 8.944 -13.649 1.00 59.72 170 ALA A C 1
ATOM 1184 O O . ALA A 1 170 ? 3.930 9.907 -13.545 1.00 59.72 170 ALA A O 1
ATOM 1185 N N . GLY A 1 171 ? 4.372 7.846 -14.345 1.00 63.97 171 GLY A N 1
ATOM 1186 C CA . GLY A 1 171 ? 3.115 7.688 -15.083 1.00 63.97 171 GLY A CA 1
ATOM 1187 C C . GLY A 1 171 ? 1.857 7.787 -14.199 1.00 63.97 171 GLY A C 1
ATOM 1188 O O . GLY A 1 171 ? 1.940 7.547 -12.992 1.00 63.97 171 GLY A O 1
ATOM 1189 N N . PRO A 1 172 ? 0.671 8.081 -14.772 1.00 65.69 172 PRO A N 1
ATOM 1190 C CA . PRO A 1 172 ? -0.530 8.413 -13.996 1.00 65.69 172 PRO A CA 1
ATOM 1191 C C . PRO A 1 172 ? -0.974 7.352 -12.982 1.00 65.69 172 PRO A C 1
ATOM 1193 O O . PRO A 1 172 ? -1.513 7.705 -11.940 1.00 65.69 172 PRO A O 1
ATOM 1196 N N . ALA A 1 173 ? -0.733 6.061 -13.244 1.00 64.69 173 ALA A N 1
ATOM 1197 C CA . ALA A 1 173 ? -1.067 5.003 -12.289 1.00 64.69 173 ALA A CA 1
ATOM 1198 C C . ALA A 1 173 ? -0.108 4.946 -11.085 1.00 64.69 173 ALA A C 1
ATOM 1200 O O . ALA A 1 173 ? -0.482 4.424 -10.043 1.00 64.69 173 ALA A O 1
ATOM 1201 N N . LEU A 1 174 ? 1.118 5.472 -11.208 1.00 68.56 174 LEU A N 1
ATOM 1202 C CA . LEU A 1 174 ? 2.069 5.539 -10.096 1.00 68.56 174 LEU A CA 1
ATOM 1203 C C . LEU A 1 174 ? 1.646 6.606 -9.076 1.00 68.56 174 LEU A C 1
ATOM 1205 O O . LEU A 1 174 ? 1.668 6.339 -7.883 1.00 68.56 174 LEU A O 1
ATOM 1209 N N . ARG A 1 175 ? 1.187 7.767 -9.563 1.00 71.75 175 ARG A N 1
ATOM 1210 C CA . ARG A 1 175 ? 0.682 8.902 -8.760 1.00 71.75 175 ARG A CA 1
ATOM 1211 C C . ARG A 1 175 ? -0.693 8.671 -8.105 1.00 71.75 175 ARG A C 1
ATOM 1213 O O . ARG A 1 175 ? -1.239 9.583 -7.510 1.00 71.75 175 ARG A O 1
ATOM 1220 N N . ARG A 1 176 ? -1.298 7.493 -8.299 1.00 75.56 176 ARG A N 1
ATOM 1221 C CA . ARG A 1 176 ? -2.556 7.062 -7.651 1.00 75.56 176 ARG A CA 1
ATOM 1222 C C . ARG A 1 176 ? -2.345 5.911 -6.662 1.00 75.56 176 ARG A C 1
ATOM 1224 O O . ARG A 1 176 ? -3.300 5.337 -6.159 1.00 75.56 176 ARG A O 1
ATOM 1231 N N . LEU A 1 177 ? -1.097 5.482 -6.484 1.00 81.25 177 LEU A N 1
ATOM 1232 C CA . LEU A 1 177 ? -0.709 4.342 -5.647 1.00 81.25 177 LEU A CA 1
ATOM 1233 C C . LEU A 1 177 ? 0.437 4.707 -4.695 1.00 81.25 177 LEU A C 1
ATOM 1235 O O . LEU A 1 177 ? 0.906 3.867 -3.936 1.00 81.25 177 LEU A O 1
ATOM 1239 N N . ASP A 1 178 ? 0.896 5.952 -4.735 1.00 83.69 178 ASP A N 1
ATOM 1240 C CA . ASP A 1 178 ? 2.054 6.445 -4.006 1.00 83.69 178 ASP A CA 1
ATOM 1241 C C . ASP A 1 178 ? 1.787 6.561 -2.502 1.00 83.69 178 ASP A C 1
ATOM 1243 O O . ASP A 1 178 ? 2.579 6.052 -1.707 1.00 83.69 178 ASP A O 1
ATOM 1247 N N . VAL A 1 179 ? 0.630 7.102 -2.108 1.00 90.00 179 VAL A N 1
ATOM 1248 C CA . VAL A 1 179 ? 0.118 7.054 -0.725 1.00 90.00 179 VAL A CA 1
ATOM 1249 C C . VAL A 1 179 ? 0.041 5.603 -0.226 1.00 90.00 179 VAL A C 1
ATOM 1251 O O . VAL A 1 179 ? 0.522 5.270 0.862 1.00 90.00 179 VAL A O 1
ATOM 1254 N N . TRP A 1 180 ? -0.485 4.699 -1.058 1.00 92.50 180 TRP A N 1
ATOM 1255 C CA . TRP A 1 180 ? -0.650 3.281 -0.728 1.00 92.50 180 TRP A CA 1
ATOM 1256 C C . TRP A 1 180 ? 0.675 2.546 -0.475 1.00 92.50 180 TRP A C 1
ATOM 1258 O O . TRP A 1 180 ? 0.687 1.600 0.313 1.00 92.50 180 TRP A O 1
ATOM 1268 N N . PHE A 1 181 ? 1.795 2.983 -1.069 1.00 90.12 181 PHE A N 1
ATOM 1269 C CA . PHE A 1 181 ? 3.117 2.380 -0.830 1.00 90.12 181 PHE A CA 1
ATOM 1270 C C . PHE A 1 181 ? 3.614 2.531 0.608 1.00 90.12 181 PHE A C 1
ATOM 1272 O O . PHE A 1 181 ? 4.395 1.697 1.066 1.00 90.12 181 PHE A O 1
ATOM 1279 N N . VAL A 1 182 ? 3.170 3.576 1.309 1.00 92.31 182 VAL A N 1
ATOM 1280 C CA . VAL A 1 182 ? 3.604 3.890 2.676 1.00 92.31 182 VAL A CA 1
ATOM 1281 C C . VAL A 1 182 ? 2.536 3.493 3.683 1.00 92.31 182 VAL A C 1
ATOM 1283 O O . VAL A 1 182 ? 2.826 2.817 4.670 1.00 92.31 182 VAL A O 1
ATOM 1286 N N . VAL A 1 183 ? 1.291 3.900 3.423 1.00 95.50 183 VAL A N 1
ATOM 1287 C CA . VAL A 1 183 ? 0.206 3.773 4.395 1.00 95.50 183 VAL A CA 1
ATOM 1288 C C . VAL A 1 183 ? -0.202 2.312 4.570 1.00 95.50 183 VAL A C 1
ATOM 1290 O O . VAL A 1 183 ? -0.274 1.851 5.704 1.00 95.50 183 VAL A O 1
ATOM 1293 N N . ALA A 1 184 ? -0.418 1.545 3.493 1.00 95.44 184 ALA A N 1
ATOM 1294 C CA . ALA A 1 184 ? -0.964 0.190 3.619 1.00 95.44 184 ALA A CA 1
ATOM 1295 C C . ALA A 1 184 ? -0.044 -0.800 4.370 1.00 95.44 184 ALA A C 1
ATOM 1297 O O . ALA A 1 184 ? -0.552 -1.519 5.233 1.00 95.44 184 ALA A O 1
ATOM 1298 N N . PRO A 1 185 ? 1.285 -0.854 4.139 1.00 95.31 185 PRO A N 1
ATOM 1299 C CA . PRO A 1 185 ? 2.148 -1.775 4.883 1.00 95.31 185 PRO A CA 1
ATOM 1300 C C . PRO A 1 185 ? 2.239 -1.440 6.376 1.00 95.31 185 PRO A C 1
ATOM 1302 O O . PRO A 1 185 ? 2.183 -2.341 7.213 1.00 95.31 185 PRO A O 1
ATOM 1305 N N . LEU A 1 186 ? 2.331 -0.150 6.717 1.00 96.12 186 LEU A N 1
ATOM 1306 C CA . LEU A 1 186 ? 2.430 0.302 8.107 1.00 96.12 186 LEU A CA 1
ATOM 1307 C C . LEU A 1 186 ? 1.088 0.194 8.843 1.00 96.12 186 LEU A C 1
ATOM 1309 O O . LEU A 1 186 ? 1.063 -0.256 9.987 1.00 96.12 186 LEU A O 1
ATOM 1313 N N . TRP A 1 187 ? -0.027 0.494 8.171 1.00 96.12 187 TRP A N 1
ATOM 1314 C CA . TRP A 1 187 ? -1.378 0.243 8.676 1.00 96.12 187 TRP A CA 1
ATOM 1315 C C . TRP A 1 187 ? -1.606 -1.242 8.953 1.00 96.12 187 TRP A C 1
ATOM 1317 O O . TRP A 1 187 ? -2.064 -1.593 10.033 1.00 96.12 187 TRP A O 1
ATOM 1327 N N . GLY A 1 188 ? -1.256 -2.130 8.014 1.00 94.75 188 GLY A N 1
ATOM 1328 C CA . GLY A 1 188 ? -1.438 -3.575 8.178 1.00 94.75 188 GLY A CA 1
ATOM 1329 C C . GLY A 1 188 ? -0.619 -4.158 9.330 1.00 94.75 188 GLY A C 1
ATOM 1330 O O . GLY A 1 188 ? -1.136 -4.964 10.103 1.00 94.75 188 GLY A O 1
ATOM 1331 N N . LEU A 1 189 ? 0.629 -3.705 9.494 1.00 94.31 189 LEU A N 1
ATOM 1332 C CA . LEU A 1 189 ? 1.478 -4.076 10.629 1.00 94.31 189 LEU A CA 1
ATOM 1333 C C . LEU A 1 189 ? 0.895 -3.571 11.957 1.00 94.31 189 LEU A C 1
ATOM 1335 O O . LEU A 1 189 ? 0.811 -4.329 12.923 1.00 94.31 189 LEU A O 1
ATOM 1339 N N . MET A 1 190 ? 0.462 -2.309 12.007 1.00 94.44 190 MET A N 1
ATOM 1340 C CA . MET A 1 190 ? -0.133 -1.723 13.209 1.00 94.44 190 MET A CA 1
ATOM 1341 C C . MET A 1 190 ? -1.471 -2.386 13.571 1.00 94.44 190 MET A C 1
ATOM 1343 O O . MET A 1 190 ? -1.712 -2.653 14.744 1.00 94.44 190 MET A O 1
ATOM 1347 N N . LEU A 1 191 ? -2.312 -2.703 12.583 1.00 94.19 191 LEU A N 1
ATOM 1348 C CA . LEU A 1 191 ? -3.588 -3.399 12.760 1.00 94.19 191 LEU A CA 1
ATOM 1349 C C . LEU A 1 191 ? -3.393 -4.811 13.322 1.00 94.19 191 LEU A C 1
ATOM 1351 O O . LEU A 1 191 ? -4.092 -5.184 14.259 1.00 94.19 191 LEU A O 1
ATOM 1355 N N . GLY A 1 192 ? -2.417 -5.568 12.808 1.00 92.12 192 GLY A N 1
ATOM 1356 C CA . GLY A 1 192 ? -2.079 -6.889 13.346 1.00 92.12 192 GLY A CA 1
ATOM 1357 C C . GLY A 1 192 ? -1.677 -6.827 14.824 1.00 92.12 192 GLY A C 1
ATOM 1358 O O . GLY A 1 192 ? -2.224 -7.566 15.637 1.00 92.12 192 GLY A O 1
ATOM 1359 N N . ASN A 1 193 ? -0.796 -5.884 15.176 1.00 91.75 193 ASN A N 1
ATOM 1360 C CA . ASN A 1 193 ? -0.352 -5.658 16.558 1.00 91.75 193 ASN A CA 1
ATOM 1361 C C . ASN A 1 193 ? -1.450 -5.095 17.478 1.00 91.75 193 ASN A C 1
ATOM 1363 O O . ASN A 1 193 ? -1.358 -5.236 18.696 1.00 91.75 193 ASN A O 1
ATOM 1367 N N . TYR A 1 194 ? -2.443 -4.398 16.921 1.00 90.56 194 TYR A N 1
ATOM 1368 C CA . TYR A 1 194 ? -3.589 -3.870 17.659 1.00 90.56 194 TYR A CA 1
ATOM 1369 C C . TYR A 1 194 ? -4.576 -4.992 17.990 1.00 90.56 194 TYR A C 1
ATOM 1371 O O . TYR A 1 194 ? -4.900 -5.194 19.155 1.00 90.56 194 TYR A O 1
ATOM 1379 N N . LEU A 1 195 ? -4.989 -5.778 16.992 1.00 89.44 195 LEU A N 1
ATOM 1380 C CA . LEU A 1 195 ? -5.961 -6.859 17.176 1.00 89.44 195 LEU A CA 1
ATOM 1381 C C . LEU A 1 195 ? -5.419 -8.000 18.052 1.00 89.44 195 LEU A C 1
ATOM 1383 O O . LEU A 1 195 ? -6.180 -8.581 18.821 1.00 89.44 195 LEU A O 1
ATOM 1387 N N . SER A 1 196 ? -4.107 -8.262 18.033 1.00 87.94 196 SER A N 1
ATOM 1388 C CA . SER A 1 196 ? -3.466 -9.242 18.926 1.00 87.94 196 SER A CA 1
ATOM 1389 C C . SER A 1 196 ? -3.459 -8.853 20.414 1.00 87.94 196 SER A C 1
ATOM 1391 O O . SER A 1 196 ? -2.879 -9.575 21.217 1.00 87.94 196 SER A O 1
ATOM 1393 N N . GLN A 1 197 ? -4.024 -7.700 20.792 1.00 82.75 197 GLN A N 1
ATOM 1394 C CA . GLN A 1 197 ? -4.218 -7.294 22.193 1.00 82.75 197 GLN A CA 1
ATOM 1395 C C . GLN A 1 197 ? -5.627 -7.629 22.716 1.00 82.75 197 GLN A C 1
ATOM 1397 O O . GLN A 1 197 ? -5.871 -7.487 23.913 1.00 82.75 197 GLN A O 1
ATOM 1402 N N . PHE A 1 198 ? -6.542 -8.064 21.839 1.00 73.50 198 PHE A N 1
ATOM 140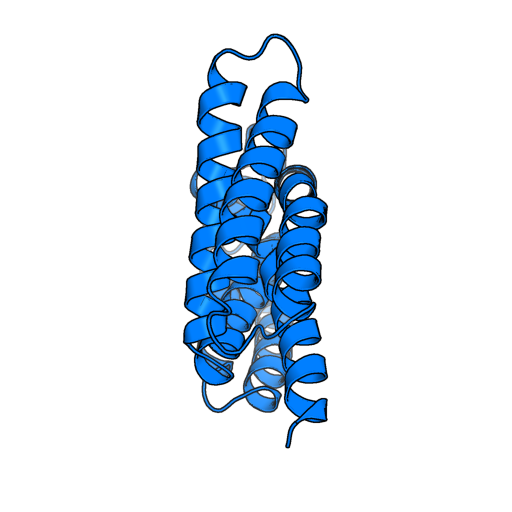3 C CA . PHE A 1 198 ? -7.951 -8.340 22.156 1.00 73.50 198 PHE A CA 1
ATOM 1404 C C . PHE A 1 198 ? -8.375 -9.797 21.890 1.00 73.50 198 PHE A C 1
ATOM 1406 O O . PHE A 1 198 ? -9.544 -10.126 22.090 1.00 73.50 198 PHE A O 1
ATOM 1413 N N . GLY A 1 199 ? -7.450 -10.653 21.437 1.00 57.75 199 GLY A N 1
ATOM 1414 C CA . GLY A 1 199 ? -7.650 -12.088 21.194 1.00 57.75 199 GLY A CA 1
ATOM 1415 C C . GLY A 1 199 ? -6.686 -12.948 22.000 1.00 57.75 199 GLY A C 1
ATOM 1416 O O . GLY A 1 199 ? -7.101 -14.071 22.355 1.00 57.75 199 GLY A O 1
#